Protein AF-A0A2N6BMI8-F1 (afdb_monomer)

Secondary structure (DSSP, 8-state):
-EEEEEE--SSTT-HHHHHHHHHHHHHHHTT-EEEEE-GGGS--PPP----HHHHTTSS-SS-STHHHHHHHHHH-SEEEEEEEEETTEE-HHHHHHHTTTHHHHHH-TTTT-EEEEEEEESSTTS-TBSSHHHHHHHHHTTPEEEEEEEEE-SSTTGGGG-HHHHHHHHHHHHHHHTT--S--S-S-S-TTT-----EEETTEEE-TTT--EEEEEEETTEEEEEEPTT---TTSHHHHHIIIIIIIHHHHHHHHHTHHHHHHHHHHHTT--

Sequence (273 aa):
MNVLGISASPRKEGNTDILVTQVLYGARSEGAETRLVRPADLELKPCNGCMACVFKRRDCVIKDGFHELLEALRWADAVVIGAPTYILSSNSVMKNVLDRLVVFGLTRELAGKGALAVATAGVIGWEPFALEQPMTAILASGMLPVDRFVGYGQGPGEILYDDAAMDRAYAGGAALAKGERNFIGDKGGCPICHLNMVTYRGGEGYCPLCDIAGEVDSVDGVATIIPDAGSDHRWSEDSMKHHYEEKILPSGPWFKENFREIRSAVSEFFKKE

Structure (mmCIF, N/CA/C/O backbone):
data_AF-A0A2N6BMI8-F1
#
_entry.id   AF-A0A2N6BMI8-F1
#
loop_
_atom_site.group_PDB
_atom_site.id
_atom_site.type_symbol
_atom_site.label_atom_id
_atom_site.label_alt_id
_atom_site.label_comp_id
_atom_site.label_asym_id
_atom_site.label_entity_id
_atom_site.label_seq_id
_atom_site.pdbx_PDB_ins_code
_atom_site.Cartn_x
_atom_site.Cartn_y
_atom_site.Cartn_z
_atom_site.occupancy
_atom_site.B_iso_or_equiv
_atom_site.auth_seq_id
_atom_site.auth_comp_id
_atom_site.auth_asym_id
_atom_site.auth_atom_id
_atom_site.pdbx_PDB_model_num
ATOM 1 N N . MET A 1 1 ? 4.285 -7.416 20.099 1.00 95.25 1 MET A N 1
ATOM 2 C CA . MET A 1 1 ? 3.935 -7.118 18.700 1.00 95.25 1 MET A CA 1
ATOM 3 C C . MET A 1 1 ? 4.093 -5.627 18.499 1.00 95.25 1 MET A C 1
ATOM 5 O O . MET A 1 1 ? 3.585 -4.868 19.320 1.00 95.25 1 MET A O 1
ATOM 9 N N . ASN A 1 2 ? 4.769 -5.230 17.433 1.00 98.81 2 ASN A N 1
ATOM 10 C CA . ASN A 1 2 ? 4.907 -3.847 17.001 1.00 98.81 2 ASN A CA 1
ATOM 11 C C . ASN A 1 2 ? 4.008 -3.613 15.783 1.00 98.81 2 ASN A C 1
ATOM 13 O O . ASN A 1 2 ? 4.125 -4.337 14.794 1.00 98.81 2 ASN A O 1
ATOM 17 N N . VAL A 1 3 ? 3.127 -2.614 15.824 1.00 98.88 3 VAL A N 1
ATOM 18 C CA . VAL A 1 3 ? 2.261 -2.265 14.686 1.00 98.88 3 VAL A CA 1
ATOM 19 C C . VAL A 1 3 ? 2.568 -0.851 14.208 1.00 98.88 3 VAL A C 1
ATOM 21 O O . VAL A 1 3 ? 2.463 0.120 14.960 1.00 98.88 3 VAL A O 1
ATOM 24 N N . LEU A 1 4 ? 2.951 -0.725 12.941 1.00 98.94 4 LEU A N 1
ATOM 25 C CA . LEU A 1 4 ? 3.214 0.563 12.308 1.00 98.94 4 LEU A CA 1
ATOM 26 C C . LEU A 1 4 ? 2.005 1.018 11.498 1.00 98.94 4 LEU A C 1
ATOM 28 O O . LEU A 1 4 ? 1.524 0.294 10.633 1.00 98.94 4 LEU A O 1
ATOM 32 N N . GLY A 1 5 ? 1.567 2.249 11.724 1.00 98.88 5 GLY A N 1
ATOM 33 C CA . GLY A 1 5 ? 0.656 2.949 10.834 1.00 98.88 5 GLY A CA 1
ATOM 34 C C . GLY A 1 5 ? 1.413 3.895 9.922 1.00 98.88 5 GLY A C 1
ATOM 35 O O . GLY A 1 5 ? 2.225 4.692 10.386 1.00 98.88 5 GLY A O 1
ATOM 36 N N . ILE A 1 6 ? 1.130 3.825 8.627 1.00 98.81 6 ILE A N 1
ATOM 37 C CA . ILE A 1 6 ? 1.623 4.756 7.617 1.00 98.81 6 ILE A CA 1
ATOM 38 C C . ILE A 1 6 ? 0.410 5.477 7.051 1.00 98.81 6 ILE A C 1
ATOM 40 O O . ILE A 1 6 ? -0.427 4.849 6.411 1.00 98.81 6 ILE A O 1
ATOM 44 N N . SER A 1 7 ? 0.315 6.789 7.254 1.00 98.69 7 SER A N 1
ATOM 45 C CA . SER A 1 7 ? -0.751 7.592 6.647 1.00 98.69 7 SER A CA 1
ATOM 46 C C . SER A 1 7 ? -0.191 8.534 5.593 1.00 98.69 7 SER A C 1
ATOM 48 O O . SER A 1 7 ? 0.496 9.506 5.909 1.00 98.69 7 SER A O 1
ATOM 50 N N . ALA A 1 8 ? -0.532 8.284 4.329 1.00 98.38 8 ALA A N 1
ATOM 51 C CA . ALA A 1 8 ? -0.187 9.148 3.205 1.00 98.38 8 ALA A CA 1
ATOM 52 C C . ALA A 1 8 ? -1.035 10.437 3.147 1.00 98.38 8 ALA A C 1
ATOM 54 O O . ALA A 1 8 ? -0.917 11.205 2.188 1.00 98.38 8 ALA A O 1
ATOM 55 N N . SER A 1 9 ? -1.883 10.708 4.147 1.00 97.44 9 SER A N 1
ATOM 56 C CA . SER A 1 9 ? -2.653 11.951 4.210 1.00 97.44 9 SER A CA 1
ATOM 57 C C . SER A 1 9 ? -1.733 13.174 4.259 1.00 97.44 9 SER A C 1
ATOM 59 O O . SER A 1 9 ? -0.886 13.271 5.150 1.00 97.44 9 SER A O 1
ATOM 61 N N . PRO A 1 10 ? -1.935 14.178 3.387 1.00 94.62 10 PRO A N 1
ATOM 62 C CA . PRO A 1 10 ? -1.247 15.456 3.524 1.00 94.62 10 PRO A CA 1
ATOM 63 C C . PRO A 1 10 ? -1.829 16.302 4.668 1.00 94.62 10 PRO A C 1
ATOM 65 O O . PRO A 1 10 ? -1.180 17.226 5.147 1.00 94.62 10 PRO A O 1
ATOM 68 N N . ARG A 1 11 ? -3.055 16.005 5.118 1.00 94.44 11 ARG A N 1
ATOM 69 C CA . ARG A 1 11 ? -3.731 16.722 6.206 1.00 94.44 11 ARG A CA 1
ATOM 70 C C . ARG A 1 11 ? -3.522 15.982 7.515 1.00 94.44 11 ARG A C 1
ATOM 72 O O . ARG A 1 11 ? -3.810 14.786 7.565 1.00 94.44 11 ARG A O 1
ATOM 79 N N . LYS A 1 12 ? -3.041 16.692 8.541 1.00 95.75 12 LYS A N 1
ATOM 80 C CA . LYS A 1 12 ? -3.015 16.164 9.911 1.00 95.75 12 LYS A CA 1
ATOM 81 C C . LYS A 1 12 ? -4.452 15.967 10.361 1.00 95.75 12 LYS A C 1
ATOM 83 O O . LYS A 1 12 ? -5.287 16.809 10.034 1.00 95.75 12 LYS A O 1
ATOM 88 N N . GLU A 1 13 ? -4.725 14.868 11.055 1.00 95.56 13 GLU A N 1
ATOM 89 C CA . GLU A 1 13 ? -6.046 14.601 11.647 1.00 95.56 13 GLU A CA 1
ATOM 90 C C . GLU A 1 13 ? -7.170 14.552 10.587 1.00 95.56 13 GLU A C 1
ATOM 92 O O . GLU A 1 13 ? -8.344 14.763 10.872 1.00 95.56 13 GLU A O 1
ATOM 97 N N . GLY A 1 14 ? -6.809 14.279 9.327 1.00 97.19 14 GLY A N 1
ATOM 98 C CA . GLY A 1 14 ? -7.765 14.037 8.250 1.00 97.19 14 GLY A CA 1
ATOM 99 C C . GLY A 1 14 ? -8.342 12.620 8.294 1.00 97.19 14 GLY A C 1
ATOM 100 O O . GLY A 1 14 ? -7.908 11.779 9.075 1.00 97.19 14 GLY A O 1
ATOM 101 N N . ASN A 1 15 ? -9.269 12.323 7.381 1.00 98.44 15 ASN A N 1
ATOM 102 C CA . ASN A 1 15 ? -9.991 11.045 7.357 1.00 98.44 15 ASN A CA 1
ATOM 103 C C . ASN A 1 15 ? -9.060 9.821 7.347 1.00 98.44 15 ASN A C 1
ATOM 105 O O . ASN A 1 15 ? -9.225 8.904 8.145 1.00 98.44 15 ASN A O 1
ATOM 109 N N . THR A 1 16 ? -8.032 9.818 6.496 1.00 98.62 16 THR A N 1
ATOM 110 C CA . THR A 1 16 ? -7.069 8.707 6.450 1.00 98.62 16 THR A CA 1
ATOM 111 C C . THR A 1 16 ? -6.228 8.605 7.726 1.00 98.62 16 THR A C 1
ATOM 113 O O . THR A 1 16 ? -6.002 7.499 8.205 1.00 98.62 16 THR A O 1
ATOM 116 N N . ASP A 1 17 ? -5.783 9.734 8.297 1.00 98.38 17 ASP A N 1
ATOM 117 C CA . ASP A 1 17 ? -5.027 9.740 9.560 1.00 98.38 17 ASP A CA 1
ATOM 118 C C . ASP A 1 17 ? -5.856 9.127 10.688 1.00 98.38 17 ASP A C 1
ATOM 120 O O . ASP A 1 17 ? -5.350 8.295 11.439 1.00 98.38 17 ASP A O 1
ATOM 124 N N . ILE A 1 18 ? -7.126 9.525 10.788 1.00 98.88 18 ILE A N 1
ATOM 125 C CA . ILE A 1 18 ? -8.066 9.022 11.791 1.00 98.88 18 ILE A CA 1
ATOM 126 C C . ILE A 1 18 ? -8.258 7.518 11.617 1.00 98.88 18 ILE A C 1
ATOM 128 O O . ILE A 1 18 ? -8.092 6.777 12.581 1.00 98.88 18 ILE A O 1
ATOM 132 N N . LEU A 1 19 ? -8.525 7.053 10.394 1.00 98.75 19 LEU A N 1
ATOM 133 C CA . LEU A 1 19 ? -8.786 5.639 10.135 1.00 98.75 19 LEU A CA 1
ATOM 134 C C . LEU A 1 19 ? -7.553 4.762 10.414 1.00 98.75 19 LEU A C 1
ATOM 136 O O . LEU A 1 19 ? -7.656 3.734 11.078 1.00 98.75 19 LEU A O 1
ATOM 140 N N . VAL A 1 20 ? -6.358 5.203 10.002 1.00 98.94 20 VAL A N 1
ATOM 141 C CA . VAL A 1 20 ? -5.090 4.541 10.360 1.00 98.94 20 VAL A CA 1
ATOM 142 C C . VAL A 1 20 ? -4.889 4.537 11.876 1.00 98.94 20 VAL A C 1
ATOM 144 O O . VAL A 1 20 ? -4.511 3.521 12.456 1.00 98.94 20 VAL A O 1
ATOM 147 N N . THR A 1 21 ? -5.165 5.655 12.545 1.00 98.88 21 THR A N 1
ATOM 148 C CA . THR A 1 21 ? -5.041 5.760 14.005 1.00 98.88 21 THR A CA 1
ATOM 149 C C . THR A 1 21 ? -6.027 4.840 14.723 1.00 98.88 21 THR A C 1
ATOM 151 O O . THR A 1 21 ? -5.665 4.266 15.749 1.00 98.88 21 THR A O 1
ATOM 154 N N . GLN A 1 22 ? -7.223 4.634 14.169 1.00 98.94 22 GLN A N 1
ATOM 155 C CA . GLN A 1 22 ? -8.222 3.705 14.688 1.00 98.94 22 GLN A CA 1
ATOM 156 C C . GLN A 1 22 ? -7.750 2.250 14.608 1.00 98.94 22 GLN A C 1
ATOM 158 O O . GLN A 1 22 ? -7.882 1.513 15.587 1.00 98.94 22 GLN A O 1
ATOM 163 N N . VAL A 1 23 ? -7.083 1.864 13.515 1.00 98.94 23 VAL A N 1
ATOM 164 C CA . VAL A 1 23 ? -6.373 0.575 13.437 1.00 98.94 23 VAL A CA 1
ATOM 165 C C . VAL A 1 23 ? -5.314 0.473 14.538 1.00 98.94 23 VAL A C 1
ATOM 167 O O . VAL A 1 23 ? -5.223 -0.535 15.236 1.00 98.94 23 VAL A O 1
ATOM 170 N N . LEU A 1 24 ? -4.544 1.536 14.785 1.00 98.94 24 LEU A N 1
ATOM 171 C CA . LEU A 1 24 ? -3.569 1.530 15.879 1.00 98.94 24 LEU A CA 1
ATOM 172 C C . LEU A 1 24 ? -4.222 1.473 17.272 1.00 98.94 24 LEU A C 1
ATOM 174 O O . LEU A 1 24 ? -3.643 0.870 18.173 1.00 98.94 24 LEU A O 1
ATOM 178 N N . TYR A 1 25 ? -5.406 2.059 17.484 1.00 98.94 25 TYR A N 1
ATOM 179 C CA . TYR A 1 25 ? -6.149 1.898 18.743 1.00 98.94 25 TYR A CA 1
ATOM 180 C C . TYR A 1 25 ? -6.565 0.445 18.962 1.00 98.94 25 TYR A C 1
ATOM 182 O O . TYR A 1 25 ? -6.347 -0.075 20.057 1.00 98.94 25 TYR A O 1
ATOM 190 N N . G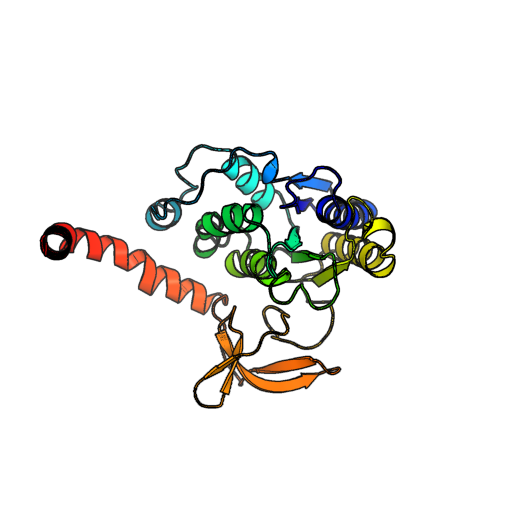LY A 1 26 ? -7.076 -0.218 17.923 1.00 98.88 26 GLY A N 1
ATOM 191 C CA . GLY A 1 26 ? -7.378 -1.646 17.959 1.00 98.88 26 GLY A CA 1
ATOM 192 C C . GLY A 1 26 ? -6.158 -2.483 18.330 1.00 98.88 26 GLY A C 1
ATOM 193 O O . GLY A 1 26 ? -6.210 -3.291 19.254 1.00 98.88 26 GLY A O 1
ATOM 194 N N . ALA A 1 27 ? -5.014 -2.216 17.698 1.00 98.88 27 ALA A N 1
ATOM 195 C CA . ALA A 1 27 ? -3.770 -2.913 18.014 1.00 98.88 27 ALA A CA 1
ATOM 196 C C . ALA A 1 27 ? -3.302 -2.683 19.465 1.00 98.88 27 ALA A C 1
ATOM 198 O O . ALA A 1 27 ? -2.917 -3.629 20.154 1.00 98.88 27 ALA A O 1
ATOM 199 N N . ARG A 1 28 ? -3.368 -1.438 19.959 1.00 98.88 28 ARG A N 1
ATOM 200 C CA . ARG A 1 28 ? -3.023 -1.101 21.353 1.00 98.88 28 ARG A CA 1
ATOM 201 C C . ARG A 1 28 ? -3.922 -1.800 22.367 1.00 98.88 28 ARG A C 1
ATOM 203 O O . ARG A 1 28 ? -3.441 -2.150 23.441 1.00 98.88 28 ARG A O 1
ATOM 210 N N . SER A 1 29 ? -5.200 -2.001 22.044 1.00 98.81 29 SER A N 1
ATOM 211 C CA . SER A 1 29 ? -6.142 -2.691 22.938 1.00 98.81 29 SER A CA 1
ATOM 212 C C . SER A 1 29 ? -5.732 -4.138 23.235 1.00 98.81 29 SER A C 1
ATOM 214 O O . SER A 1 29 ? -6.013 -4.650 24.313 1.00 98.81 29 SER A O 1
ATOM 216 N N . GLU A 1 30 ? -4.972 -4.747 22.323 1.00 98.75 30 GLU A N 1
ATOM 217 C CA . GLU A 1 30 ? -4.400 -6.090 22.444 1.00 98.75 30 GLU A CA 1
ATOM 218 C C . GLU A 1 30 ? -2.938 -6.062 22.943 1.00 98.75 30 GLU A C 1
ATOM 220 O O . GLU A 1 30 ? -2.213 -7.053 22.858 1.00 98.75 30 GLU A O 1
ATOM 225 N N . GLY A 1 31 ? -2.472 -4.916 23.456 1.00 98.56 31 GLY A N 1
ATOM 226 C CA . GLY A 1 31 ? -1.149 -4.755 24.063 1.00 98.56 31 GLY A CA 1
ATOM 227 C C . GLY A 1 31 ? 0.008 -4.513 23.087 1.00 98.56 31 GLY A C 1
ATOM 228 O O . GLY A 1 31 ? 1.166 -4.609 23.497 1.00 98.56 31 GLY A O 1
ATOM 229 N N . ALA A 1 32 ? -0.256 -4.207 21.812 1.00 98.75 32 ALA A N 1
ATOM 230 C CA . ALA A 1 32 ? 0.808 -3.895 20.856 1.00 98.75 32 ALA A CA 1
ATOM 231 C C . ALA A 1 32 ? 1.453 -2.518 21.112 1.00 98.75 32 ALA A C 1
ATOM 233 O O . ALA A 1 32 ? 0.762 -1.540 21.410 1.00 98.75 32 ALA A O 1
ATOM 234 N N . GLU A 1 33 ? 2.772 -2.414 20.907 1.00 98.88 33 GLU A N 1
ATOM 235 C CA . GLU A 1 33 ? 3.432 -1.113 20.749 1.00 98.88 33 GLU A CA 1
ATOM 236 C C . GLU A 1 33 ? 3.101 -0.583 19.352 1.00 98.88 33 GLU A C 1
ATOM 238 O O . GLU A 1 33 ? 3.159 -1.314 18.362 1.00 98.88 33 GLU A O 1
ATOM 243 N N . THR A 1 34 ? 2.749 0.696 19.251 1.00 98.88 34 THR A N 1
ATOM 244 C CA . THR A 1 34 ? 2.306 1.284 17.983 1.00 98.88 34 THR A CA 1
ATOM 245 C C . THR A 1 34 ? 3.034 2.569 17.655 1.00 98.88 34 THR A C 1
ATOM 247 O O . THR A 1 34 ? 3.229 3.400 18.543 1.00 98.88 34 THR A O 1
ATOM 250 N N . ARG A 1 35 ? 3.332 2.783 16.372 1.00 98.62 35 ARG A N 1
ATOM 251 C CA . ARG A 1 35 ? 3.868 4.049 15.851 1.00 98.62 35 ARG A CA 1
ATOM 252 C C . ARG A 1 35 ? 3.043 4.517 14.665 1.00 98.62 35 ARG A C 1
ATOM 254 O O . ARG A 1 35 ? 2.570 3.694 13.891 1.00 98.62 35 ARG A O 1
ATOM 261 N N . LEU A 1 36 ? 2.895 5.829 14.518 1.00 98.69 36 LEU A N 1
ATOM 262 C CA . LEU A 1 36 ? 2.318 6.453 13.332 1.00 98.69 36 LEU A CA 1
ATOM 263 C C . LEU A 1 36 ? 3.418 7.235 12.619 1.00 98.69 36 LEU A C 1
ATOM 265 O O . LEU A 1 36 ? 4.023 8.123 13.213 1.00 98.69 36 LEU A O 1
ATOM 269 N N . VAL A 1 37 ? 3.641 6.927 11.348 1.00 98.56 37 VAL A N 1
ATOM 270 C CA . VAL A 1 37 ? 4.491 7.709 10.453 1.00 98.56 37 VAL A CA 1
ATOM 271 C C . VAL A 1 37 ? 3.603 8.356 9.403 1.00 98.56 37 VAL A C 1
ATOM 273 O O . VAL A 1 37 ? 2.758 7.709 8.781 1.00 98.56 37 VAL A O 1
ATOM 276 N N . ARG A 1 38 ? 3.802 9.655 9.195 1.00 98.25 38 ARG A N 1
ATOM 277 C CA . ARG A 1 38 ? 3.105 10.432 8.170 1.00 98.25 38 ARG A CA 1
ATOM 278 C C . ARG A 1 38 ? 4.133 10.847 7.123 1.00 98.25 38 ARG A C 1
ATOM 280 O O . ARG A 1 38 ? 4.836 11.826 7.348 1.00 98.25 38 ARG A O 1
ATOM 287 N N . PRO A 1 39 ? 4.246 10.143 5.981 1.00 97.88 39 PRO A N 1
ATOM 288 C CA . PRO A 1 39 ? 5.195 10.489 4.925 1.00 97.88 39 PRO A CA 1
ATOM 289 C C . PRO A 1 39 ? 5.082 11.935 4.423 1.00 97.88 39 PRO A C 1
ATOM 291 O O . PRO A 1 39 ? 6.063 12.481 3.937 1.00 97.88 39 PRO A O 1
ATOM 294 N N . ALA A 1 40 ? 3.915 12.571 4.572 1.00 96.56 40 ALA A N 1
ATOM 295 C CA . ALA A 1 40 ? 3.722 13.986 4.259 1.00 96.56 40 ALA A CA 1
ATOM 296 C C . ALA A 1 40 ? 4.445 14.955 5.219 1.00 96.56 40 ALA A C 1
ATOM 298 O O . ALA A 1 40 ? 4.692 16.096 4.839 1.00 96.56 40 ALA A O 1
ATOM 299 N N . ASP A 1 41 ? 4.779 14.518 6.439 1.00 97.25 41 ASP A N 1
ATOM 300 C CA . ASP A 1 41 ? 5.580 15.291 7.400 1.00 97.25 41 ASP A CA 1
ATOM 301 C C . ASP A 1 41 ? 7.095 15.097 7.177 1.00 97.25 41 ASP A C 1
ATOM 303 O O . ASP A 1 41 ? 7.905 15.798 7.781 1.00 97.25 41 ASP A O 1
ATOM 307 N N . LEU A 1 42 ? 7.484 14.154 6.313 1.00 96.56 42 LEU A N 1
ATOM 308 C CA . LEU A 1 42 ? 8.874 13.845 5.998 1.00 96.56 42 LEU A CA 1
ATOM 309 C C . LEU A 1 42 ? 9.316 14.596 4.734 1.00 96.56 42 LEU A C 1
ATOM 311 O O . LEU A 1 42 ? 8.564 14.725 3.768 1.00 96.56 42 LEU A O 1
ATOM 315 N N . GLU A 1 43 ? 10.580 15.025 4.683 1.00 95.19 43 GLU A N 1
ATOM 316 C CA . GLU A 1 43 ? 11.181 15.441 3.413 1.00 95.19 43 GLU A CA 1
ATOM 317 C C . GLU A 1 43 ? 11.413 14.186 2.562 1.00 95.19 43 GLU A C 1
ATOM 319 O O . GLU A 1 43 ? 12.381 13.459 2.777 1.00 95.19 43 GLU A O 1
ATOM 324 N N . LEU A 1 44 ? 10.512 13.905 1.616 1.00 96.00 44 LEU A N 1
ATOM 325 C CA . LEU A 1 44 ? 10.632 12.784 0.683 1.00 96.00 44 LEU A CA 1
ATOM 326 C C . LEU A 1 44 ? 10.843 13.286 -0.739 1.00 96.00 44 LEU A C 1
ATOM 328 O O . LEU A 1 44 ? 9.939 13.824 -1.379 1.00 96.00 44 LEU A O 1
ATOM 332 N N . LYS A 1 45 ? 12.044 13.056 -1.262 1.00 96.56 45 LYS A N 1
ATOM 333 C CA . LYS A 1 45 ? 12.364 13.297 -2.667 1.00 96.56 45 LYS A CA 1
ATOM 334 C C . LYS A 1 45 ? 11.808 12.154 -3.522 1.00 96.56 45 LYS A C 1
ATOM 336 O O . LYS A 1 45 ? 11.866 10.992 -3.091 1.00 96.56 45 LYS A O 1
ATOM 341 N N . PRO A 1 46 ? 11.322 12.452 -4.741 1.00 96.81 46 PRO A N 1
ATOM 342 C CA . PRO A 1 46 ? 10.928 11.425 -5.694 1.00 96.81 46 PRO A CA 1
ATOM 343 C C . PRO A 1 46 ? 12.068 10.441 -5.965 1.00 96.81 46 PRO A C 1
ATOM 345 O O . PRO A 1 46 ? 13.247 10.813 -5.983 1.00 96.81 46 PRO A O 1
ATOM 348 N N . CYS A 1 47 ? 11.714 9.181 -6.214 1.00 96.75 47 CYS A N 1
ATOM 349 C CA . CYS A 1 47 ? 12.676 8.205 -6.705 1.00 96.75 47 CYS A CA 1
ATOM 350 C C . CYS A 1 47 ? 13.238 8.677 -8.053 1.00 96.75 47 CYS A C 1
ATOM 352 O O . CYS A 1 47 ? 12.488 9.032 -8.957 1.00 96.75 47 CYS A O 1
ATOM 354 N N . ASN A 1 48 ? 14.562 8.659 -8.207 1.00 96.38 48 ASN A N 1
ATOM 355 C CA . ASN A 1 48 ? 15.224 9.033 -9.460 1.00 96.38 48 ASN A CA 1
ATOM 356 C C . ASN A 1 48 ? 15.579 7.825 -10.343 1.00 96.38 48 ASN A C 1
ATOM 358 O O . ASN A 1 48 ? 16.339 7.970 -11.297 1.00 96.38 48 ASN A O 1
ATOM 362 N N . GLY A 1 49 ? 15.106 6.625 -9.988 1.00 95.50 49 GLY A N 1
ATOM 363 C CA . GLY A 1 49 ? 15.339 5.409 -10.768 1.00 95.50 49 GLY A CA 1
ATOM 364 C C . GLY A 1 49 ? 16.806 4.974 -10.860 1.00 95.50 49 GLY A C 1
ATOM 365 O O . GLY A 1 49 ? 17.149 4.195 -11.740 1.00 95.50 49 GLY A O 1
ATOM 366 N N . CYS A 1 50 ? 17.698 5.436 -9.971 1.00 94.94 50 CYS A N 1
ATOM 367 C CA . CYS A 1 50 ? 19.126 5.096 -10.064 1.00 94.94 50 CYS A CA 1
ATOM 368 C C . CYS A 1 50 ? 19.449 3.612 -9.808 1.00 94.94 50 CYS A C 1
ATOM 370 O O . CYS A 1 50 ? 20.589 3.198 -10.018 1.00 94.94 50 CYS A O 1
ATOM 372 N N . MET A 1 51 ? 18.485 2.836 -9.290 1.00 94.50 51 MET A N 1
ATOM 373 C CA . MET A 1 51 ? 18.596 1.401 -8.979 1.00 94.50 51 MET A CA 1
ATOM 374 C C . MET A 1 51 ? 19.761 1.029 -8.044 1.00 94.50 51 MET A C 1
ATOM 376 O O . MET A 1 51 ? 20.117 -0.142 -7.904 1.00 94.50 51 MET A O 1
ATOM 380 N N . ALA A 1 52 ? 20.356 2.009 -7.356 1.00 94.50 52 ALA A N 1
ATOM 381 C CA . ALA A 1 52 ? 21.504 1.777 -6.487 1.00 94.50 52 ALA A CA 1
ATOM 382 C C . ALA A 1 52 ? 21.165 0.858 -5.306 1.00 94.50 52 ALA A C 1
ATOM 384 O O . ALA A 1 52 ? 22.036 0.107 -4.878 1.00 94.50 52 ALA A O 1
ATOM 385 N N . CYS A 1 53 ? 19.929 0.900 -4.803 1.00 94.44 53 CYS A N 1
ATOM 386 C CA . CYS A 1 53 ? 19.484 0.020 -3.725 1.00 94.44 53 CYS A CA 1
ATOM 387 C C . CYS A 1 53 ? 19.458 -1.456 -4.141 1.00 94.44 53 CYS A C 1
ATOM 389 O O . CYS A 1 53 ? 19.867 -2.321 -3.372 1.00 94.44 53 CYS A O 1
ATOM 391 N N . VAL A 1 54 ? 19.083 -1.727 -5.392 1.00 94.00 54 VAL A N 1
ATOM 392 C CA . VAL A 1 54 ? 19.051 -3.075 -5.968 1.00 94.00 54 VAL A CA 1
ATOM 393 C C . VAL A 1 54 ? 20.468 -3.542 -6.307 1.00 94.00 54 VAL A C 1
ATOM 395 O O . VAL A 1 54 ? 20.957 -4.522 -5.750 1.00 94.00 54 VAL A O 1
ATOM 398 N N . PHE A 1 55 ? 21.187 -2.807 -7.161 1.00 93.94 55 PHE A N 1
ATOM 399 C CA . PHE A 1 55 ? 22.495 -3.250 -7.659 1.00 93.94 55 PHE A CA 1
ATOM 400 C C . PHE A 1 55 ? 23.603 -3.252 -6.602 1.00 93.94 55 PHE A C 1
ATOM 402 O O . PHE A 1 55 ? 24.569 -3.999 -6.739 1.00 93.94 55 PHE A O 1
ATOM 409 N N . LYS A 1 56 ? 23.503 -2.406 -5.567 1.00 92.50 56 LYS A N 1
ATOM 410 C CA . LYS A 1 56 ? 24.479 -2.367 -4.464 1.00 92.50 56 LYS A CA 1
ATOM 411 C C . LYS A 1 56 ? 23.980 -3.056 -3.196 1.00 92.50 56 LYS A C 1
ATOM 413 O O . LYS A 1 56 ? 24.711 -3.022 -2.213 1.00 92.50 56 LYS A O 1
ATOM 418 N N . ARG A 1 57 ? 22.772 -3.639 -3.217 1.00 90.75 57 ARG A N 1
ATOM 419 C CA . ARG A 1 57 ? 22.149 -4.345 -2.084 1.00 90.75 57 ARG A CA 1
ATOM 420 C C . ARG A 1 57 ? 22.231 -3.548 -0.779 1.00 90.75 57 ARG A C 1
ATOM 422 O O . ARG A 1 57 ? 22.798 -4.002 0.209 1.00 90.75 57 ARG A O 1
ATOM 429 N N . ARG A 1 58 ? 21.747 -2.308 -0.817 1.00 91.06 58 ARG A N 1
ATOM 430 C CA . ARG A 1 58 ? 21.800 -1.373 0.316 1.00 91.06 58 ARG A CA 1
ATOM 431 C C . ARG A 1 58 ? 20.608 -0.430 0.300 1.00 91.06 58 ARG A C 1
ATOM 433 O O . ARG A 1 58 ? 19.929 -0.312 -0.716 1.00 91.06 58 ARG A O 1
ATOM 440 N N . ASP A 1 59 ? 20.432 0.318 1.377 1.00 92.50 59 ASP A N 1
ATOM 441 C CA . ASP A 1 59 ? 19.387 1.333 1.452 1.00 92.50 59 ASP A CA 1
ATOM 442 C C . ASP A 1 59 ? 19.550 2.451 0.415 1.00 92.50 59 ASP A C 1
ATOM 444 O O . ASP A 1 59 ? 20.599 2.643 -0.220 1.00 92.50 59 ASP A O 1
ATOM 448 N N . CYS A 1 60 ? 18.451 3.178 0.207 1.00 94.44 60 CYS A N 1
ATOM 449 C CA . CYS A 1 60 ? 18.363 4.240 -0.780 1.00 94.44 60 CYS A CA 1
ATOM 450 C C . CYS A 1 60 ? 19.496 5.263 -0.605 1.00 94.44 60 CYS A C 1
ATOM 452 O O . CYS A 1 60 ? 19.758 5.767 0.477 1.00 94.44 60 CYS A O 1
ATOM 454 N N . VAL A 1 61 ? 20.158 5.634 -1.701 1.00 95.25 61 VAL A N 1
ATOM 455 C CA . VAL A 1 61 ? 21.275 6.596 -1.648 1.00 95.25 61 VAL A CA 1
ATOM 456 C C . VAL A 1 61 ? 20.824 8.048 -1.477 1.00 95.25 61 VAL A C 1
ATOM 458 O O . VAL A 1 61 ? 21.651 8.920 -1.211 1.00 95.25 61 VAL A O 1
ATOM 461 N N . ILE A 1 62 ? 19.531 8.317 -1.666 1.00 96.12 62 ILE A N 1
ATOM 462 C CA . ILE A 1 62 ? 18.933 9.637 -1.487 1.00 96.12 62 ILE A CA 1
ATOM 463 C C . ILE A 1 62 ? 18.775 9.874 0.015 1.00 96.12 62 ILE A C 1
ATOM 465 O O . ILE A 1 62 ? 17.928 9.258 0.653 1.00 96.12 62 ILE A O 1
ATOM 469 N N . LYS A 1 63 ? 19.607 10.757 0.573 1.00 94.38 63 LYS A N 1
ATOM 470 C CA . LYS A 1 63 ? 19.592 11.120 1.996 1.00 94.38 63 LYS A CA 1
ATOM 471 C C . LYS A 1 63 ? 18.447 12.089 2.285 1.00 94.38 63 LYS A C 1
ATOM 473 O O . LYS A 1 63 ? 18.568 13.282 2.010 1.00 94.38 63 LYS A O 1
ATOM 478 N N . ASP A 1 64 ? 17.348 11.551 2.787 1.00 96.50 64 ASP A N 1
ATOM 479 C CA . ASP A 1 64 ? 16.139 12.272 3.178 1.00 96.50 64 ASP A CA 1
ATOM 480 C C . ASP A 1 64 ? 15.300 11.421 4.157 1.00 96.50 64 ASP A C 1
ATOM 482 O O . ASP A 1 64 ? 15.763 10.366 4.611 1.00 96.50 64 ASP A O 1
ATOM 486 N N . GLY A 1 65 ? 14.078 11.863 4.473 1.00 96.69 65 GLY A N 1
ATOM 487 C CA . GLY A 1 65 ? 13.207 11.244 5.480 1.00 96.69 65 GLY A CA 1
ATOM 488 C C . GLY A 1 65 ? 12.782 9.804 5.176 1.00 96.69 65 GLY A C 1
ATOM 489 O O . GLY A 1 65 ? 12.237 9.128 6.040 1.00 96.69 65 GLY A O 1
ATOM 490 N N . PHE A 1 66 ? 13.068 9.271 3.986 1.00 96.56 66 PHE A N 1
ATOM 491 C CA . PHE A 1 66 ? 12.714 7.891 3.656 1.00 96.56 66 PHE A CA 1
ATOM 492 C C . PHE A 1 66 ? 13.434 6.863 4.537 1.00 96.56 66 PHE A C 1
ATOM 494 O O . PHE A 1 66 ? 12.891 5.794 4.789 1.00 96.56 66 PHE A O 1
ATOM 501 N N . HIS A 1 67 ? 14.634 7.176 5.034 1.00 95.88 67 HIS A N 1
ATOM 502 C CA . HIS A 1 67 ? 15.366 6.272 5.928 1.00 95.88 67 HIS A CA 1
ATOM 503 C C . HIS A 1 67 ? 14.635 6.067 7.255 1.00 95.88 67 HIS A C 1
ATOM 505 O O . HIS A 1 67 ? 14.605 4.955 7.765 1.00 95.88 67 HIS A O 1
ATOM 511 N N . GLU A 1 68 ? 13.987 7.110 7.775 1.00 96.69 68 GLU A N 1
ATOM 512 C CA . GLU A 1 68 ? 13.143 6.996 8.966 1.00 96.69 68 GLU A CA 1
ATOM 513 C C . GLU A 1 68 ? 11.979 6.026 8.724 1.00 96.69 68 GLU A C 1
ATOM 515 O O . GLU A 1 68 ? 11.682 5.179 9.565 1.00 96.69 68 GLU A O 1
ATOM 520 N N . LEU A 1 69 ? 11.375 6.086 7.533 1.00 97.38 69 LEU A N 1
ATOM 521 C CA . LEU A 1 69 ? 10.320 5.158 7.138 1.00 97.38 69 LEU A CA 1
ATOM 522 C C . LEU A 1 69 ? 10.832 3.713 6.996 1.00 97.38 69 LEU A C 1
ATOM 524 O O . LEU A 1 69 ? 10.141 2.792 7.428 1.00 97.38 69 LEU A O 1
ATOM 528 N N . LEU A 1 70 ? 12.026 3.498 6.431 1.00 96.81 70 LEU A N 1
ATOM 529 C CA . LEU A 1 70 ? 12.637 2.164 6.327 1.00 96.81 70 LEU A CA 1
ATOM 530 C C . LEU A 1 70 ? 12.883 1.544 7.708 1.00 96.81 70 LEU A C 1
ATOM 532 O O . LEU A 1 70 ? 12.524 0.390 7.935 1.00 96.81 70 LEU A O 1
ATOM 536 N N . GLU A 1 71 ? 13.432 2.317 8.644 1.00 97.19 71 GLU A N 1
ATOM 537 C CA . GLU A 1 71 ? 13.668 1.852 10.014 1.00 97.19 71 GLU A CA 1
ATOM 538 C C . GLU A 1 71 ? 12.356 1.550 10.747 1.00 97.19 71 GLU A C 1
ATOM 540 O O . GLU A 1 71 ? 12.242 0.529 11.428 1.00 97.19 71 GLU A O 1
ATOM 545 N N . ALA A 1 72 ? 11.327 2.381 10.560 1.00 98.50 72 ALA A N 1
ATOM 546 C CA . ALA A 1 72 ? 10.003 2.121 11.116 1.00 98.50 72 ALA A CA 1
ATOM 547 C C . ALA A 1 72 ? 9.384 0.826 10.555 1.00 98.50 72 ALA A C 1
ATOM 549 O O . ALA A 1 72 ? 8.819 0.040 11.317 1.00 98.50 72 ALA A O 1
ATOM 550 N N . LEU A 1 73 ? 9.514 0.580 9.246 1.00 98.44 73 LEU A N 1
ATOM 551 C CA . LEU A 1 73 ? 9.037 -0.645 8.592 1.00 98.44 73 LEU A CA 1
ATOM 552 C C . LEU A 1 73 ? 9.751 -1.896 9.123 1.00 98.44 73 LEU A C 1
ATOM 554 O O . LEU A 1 73 ? 9.105 -2.915 9.362 1.00 98.44 73 LEU A O 1
ATOM 558 N N . ARG A 1 74 ? 11.068 -1.818 9.348 1.00 97.94 74 ARG A N 1
ATOM 559 C CA . ARG A 1 74 ? 11.862 -2.913 9.934 1.00 97.94 74 ARG A CA 1
ATOM 560 C C . ARG A 1 74 ? 11.489 -3.194 11.386 1.00 97.94 74 ARG A C 1
ATOM 562 O O . ARG A 1 74 ? 11.438 -4.355 11.783 1.00 97.94 74 ARG A O 1
ATOM 569 N N . TRP A 1 75 ? 11.213 -2.144 12.159 1.00 98.69 75 TRP A N 1
ATOM 570 C CA . TRP A 1 75 ? 10.792 -2.243 13.559 1.00 98.69 75 TRP A CA 1
ATOM 571 C C . TRP A 1 75 ? 9.431 -2.942 13.737 1.00 98.69 75 TRP A C 1
ATOM 573 O O . TRP A 1 75 ? 9.201 -3.585 14.763 1.00 98.69 75 TRP A O 1
ATOM 583 N N . ALA A 1 76 ? 8.529 -2.812 12.763 1.00 98.75 76 ALA A N 1
ATOM 584 C CA . ALA A 1 76 ? 7.159 -3.305 12.852 1.00 98.75 76 ALA A CA 1
ATOM 585 C C . ALA A 1 76 ? 7.041 -4.814 12.586 1.00 98.75 76 ALA A C 1
ATOM 587 O O . ALA A 1 76 ? 7.681 -5.333 11.679 1.00 98.75 76 ALA A O 1
ATOM 588 N N . ASP A 1 77 ? 6.156 -5.512 13.295 1.00 98.75 77 ASP A N 1
ATOM 589 C CA . ASP A 1 77 ? 5.758 -6.901 13.006 1.00 98.75 77 ASP A CA 1
ATOM 590 C C . ASP A 1 77 ? 4.546 -6.972 12.061 1.00 98.75 77 ASP A C 1
ATOM 592 O O . ASP A 1 77 ? 4.341 -7.971 11.363 1.00 98.75 77 ASP A O 1
ATOM 596 N N . ALA A 1 78 ? 3.740 -5.908 12.052 1.00 98.81 78 ALA A N 1
ATOM 597 C CA . ALA A 1 78 ? 2.587 -5.719 11.185 1.00 98.81 78 ALA A CA 1
ATOM 598 C C . ALA A 1 78 ? 2.422 -4.240 10.801 1.00 98.81 78 ALA A C 1
ATOM 600 O O . ALA A 1 78 ? 2.868 -3.345 11.525 1.00 98.81 78 ALA A O 1
ATOM 601 N N . VAL A 1 79 ? 1.781 -3.976 9.660 1.00 98.94 79 VAL A N 1
ATOM 602 C CA . VAL A 1 79 ? 1.695 -2.626 9.082 1.00 98.94 79 VAL A CA 1
ATOM 603 C C . VAL A 1 79 ? 0.273 -2.306 8.631 1.00 98.94 79 VAL A C 1
ATOM 605 O O . VAL A 1 79 ? -0.377 -3.119 7.991 1.00 98.94 79 VAL A O 1
ATOM 608 N N . VAL A 1 80 ? -0.208 -1.094 8.883 1.00 98.94 80 VAL A N 1
ATOM 609 C CA . VAL A 1 80 ? -1.363 -0.535 8.170 1.00 98.94 80 VAL A CA 1
ATOM 610 C C . VAL A 1 80 ? -0.907 0.609 7.273 1.00 98.94 80 VAL A C 1
ATOM 612 O O . VAL A 1 80 ? -0.198 1.511 7.720 1.00 98.94 80 VAL A O 1
ATOM 615 N N . ILE A 1 81 ? -1.308 0.571 6.002 1.00 98.94 81 ILE A N 1
ATOM 616 C CA . ILE A 1 81 ? -1.017 1.609 5.010 1.00 98.94 81 ILE A CA 1
ATOM 617 C C . ILE A 1 81 ? -2.326 2.289 4.622 1.00 98.94 81 ILE A C 1
ATOM 619 O O . ILE A 1 81 ? -3.218 1.658 4.058 1.00 98.94 81 ILE A O 1
ATOM 623 N N . GLY A 1 82 ? -2.427 3.580 4.924 1.00 98.81 82 GLY A N 1
ATOM 624 C CA . GLY A 1 82 ? -3.571 4.418 4.600 1.00 98.81 82 GLY A CA 1
ATOM 625 C C . GLY A 1 82 ? -3.270 5.443 3.516 1.00 98.81 82 GLY A C 1
ATOM 626 O O . GLY A 1 82 ? -2.257 6.141 3.603 1.00 98.81 82 GLY A O 1
ATOM 627 N N . ALA A 1 83 ? -4.171 5.608 2.545 1.00 98.62 83 ALA A N 1
ATOM 628 C CA . ALA A 1 83 ? -4.086 6.696 1.567 1.00 98.62 83 ALA A CA 1
ATOM 629 C C . ALA A 1 83 ? -5.449 7.354 1.256 1.00 98.62 83 ALA A C 1
ATOM 631 O O . ALA A 1 83 ? -6.456 6.659 1.124 1.00 98.62 83 ALA A O 1
ATOM 632 N N . PRO A 1 84 ? -5.513 8.689 1.090 1.00 98.25 84 PRO A N 1
ATOM 633 C CA . PRO A 1 84 ? -6.714 9.344 0.586 1.00 98.25 84 PRO A CA 1
ATOM 634 C C . PRO A 1 84 ? -6.851 9.176 -0.934 1.00 98.25 84 PRO A C 1
ATOM 636 O O . PRO A 1 84 ? -5.852 9.163 -1.659 1.00 98.25 84 PRO A O 1
ATOM 639 N N . THR A 1 85 ? -8.095 9.131 -1.413 1.00 98.19 85 THR A N 1
ATOM 640 C CA . THR A 1 85 ? -8.434 9.020 -2.840 1.00 98.19 85 THR A CA 1
ATOM 641 C C . THR A 1 85 ? -8.499 10.394 -3.502 1.00 98.19 85 THR A C 1
ATOM 643 O O . THR A 1 85 ? -9.404 11.182 -3.224 1.00 98.19 85 THR A O 1
ATOM 646 N N . TYR A 1 86 ? -7.541 10.698 -4.375 1.00 96.31 86 TYR A N 1
ATOM 647 C CA . TYR A 1 86 ? -7.450 11.898 -5.204 1.00 96.31 86 TYR A CA 1
ATOM 648 C C . TYR A 1 86 ? -7.540 11.491 -6.681 1.00 96.31 86 TYR A C 1
ATOM 650 O O . TYR A 1 86 ? -6.666 10.794 -7.184 1.00 96.31 86 TYR A O 1
ATOM 658 N N . ILE A 1 87 ? -8.577 11.957 -7.387 1.00 95.94 87 ILE A N 1
ATOM 659 C CA . ILE A 1 87 ? -8.860 11.586 -8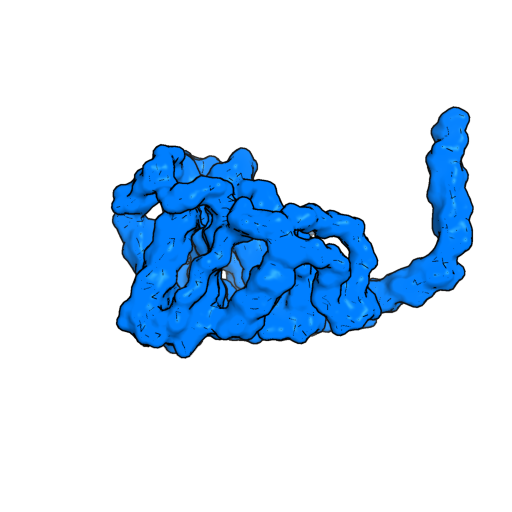.789 1.00 95.94 87 ILE A CA 1
ATOM 660 C C . ILE A 1 87 ? -8.814 10.061 -8.973 1.00 95.94 87 ILE A C 1
ATOM 662 O O . ILE A 1 87 ? -7.907 9.514 -9.594 1.00 95.94 87 ILE A O 1
ATOM 666 N N . LEU A 1 88 ? -9.807 9.376 -8.402 1.00 96.50 88 LEU A N 1
ATOM 667 C CA . LEU A 1 88 ? -10.015 7.925 -8.494 1.00 96.50 88 LEU A CA 1
ATOM 668 C C . LEU A 1 88 ? -8.924 7.037 -7.864 1.00 96.50 88 LEU A C 1
ATOM 670 O O . LEU A 1 88 ? -9.191 5.857 -7.666 1.00 96.50 88 LEU A O 1
ATOM 674 N N . SER A 1 89 ? -7.736 7.558 -7.532 1.00 97.38 89 SER A N 1
ATOM 675 C CA . SER A 1 89 ? -6.607 6.781 -7.000 1.00 97.38 89 SER A CA 1
ATOM 676 C C . SER A 1 89 ? -5.966 7.412 -5.768 1.00 97.38 89 SER A C 1
ATOM 678 O O . SER A 1 89 ? -6.363 8.484 -5.333 1.00 97.38 89 SER A O 1
ATOM 680 N N . SER A 1 90 ? -4.973 6.758 -5.171 1.00 97.69 90 SER A N 1
ATOM 681 C CA . SER A 1 90 ? -4.213 7.317 -4.053 1.00 97.69 90 SER A CA 1
ATOM 682 C C . SER A 1 90 ? -3.496 8.620 -4.436 1.00 97.69 90 SER A C 1
ATOM 684 O O . SER A 1 90 ? -3.075 8.820 -5.578 1.00 97.69 90 SER A O 1
ATOM 686 N N . ASN A 1 91 ? -3.301 9.504 -3.460 1.00 97.56 91 ASN A N 1
ATOM 687 C CA . ASN A 1 91 ? -2.552 10.745 -3.652 1.00 97.56 91 ASN A CA 1
ATOM 688 C C . ASN A 1 91 ? -1.050 10.531 -3.966 1.00 97.56 91 ASN A C 1
ATOM 690 O O . ASN A 1 91 ? -0.477 9.460 -3.768 1.00 97.56 91 ASN A O 1
ATOM 694 N N . SER A 1 92 ? -0.367 11.598 -4.398 1.00 97.31 92 SER A N 1
ATOM 695 C CA . SER A 1 92 ? 1.054 11.553 -4.793 1.00 97.31 92 SER A CA 1
ATOM 696 C C . SER A 1 92 ? 2.019 11.148 -3.671 1.00 97.31 92 SER A C 1
ATOM 698 O O . SER A 1 92 ? 3.065 10.564 -3.950 1.00 97.31 92 SER A O 1
ATOM 700 N N . VAL A 1 93 ? 1.674 11.414 -2.406 1.00 97.88 93 VAL A N 1
ATOM 701 C CA . VAL A 1 93 ? 2.478 11.003 -1.243 1.00 97.88 93 VAL A CA 1
ATOM 702 C C . VAL A 1 93 ? 2.609 9.479 -1.195 1.00 97.88 93 VAL A C 1
ATOM 704 O O . VAL A 1 93 ? 3.710 8.972 -0.980 1.00 97.88 93 VAL A O 1
ATOM 707 N N . MET A 1 94 ? 1.520 8.750 -1.466 1.00 98.12 94 MET A N 1
ATOM 708 C CA . MET A 1 94 ? 1.535 7.288 -1.517 1.00 98.12 94 MET A CA 1
ATOM 709 C C . MET A 1 94 ? 2.491 6.781 -2.603 1.00 98.12 94 MET A C 1
ATOM 711 O O . MET A 1 94 ? 3.318 5.905 -2.347 1.00 98.12 94 MET A O 1
ATOM 715 N N . LYS A 1 95 ? 2.457 7.388 -3.795 1.00 97.44 95 LYS A N 1
ATOM 716 C CA . LYS A 1 95 ? 3.351 7.017 -4.900 1.00 97.44 95 LYS A CA 1
ATOM 717 C C . LYS A 1 95 ? 4.826 7.285 -4.586 1.00 97.44 95 LYS A C 1
ATOM 719 O O . LYS A 1 95 ? 5.670 6.446 -4.893 1.00 97.44 95 LYS A O 1
ATOM 724 N N . ASN A 1 96 ? 5.134 8.403 -3.921 1.00 96.69 96 ASN A N 1
ATOM 725 C CA . ASN A 1 96 ? 6.499 8.721 -3.485 1.00 96.69 96 ASN A CA 1
ATOM 726 C C . ASN A 1 96 ? 7.068 7.677 -2.512 1.00 96.69 96 ASN A C 1
ATOM 728 O O . ASN A 1 96 ? 8.262 7.382 -2.569 1.00 96.69 96 ASN A O 1
ATOM 732 N N . VAL A 1 97 ? 6.227 7.113 -1.637 1.00 97.25 97 VAL A N 1
ATOM 733 C CA . VAL A 1 97 ? 6.613 5.990 -0.771 1.00 97.25 97 VAL A CA 1
ATOM 734 C C . VAL A 1 97 ? 6.808 4.726 -1.603 1.00 97.25 97 VAL A C 1
ATOM 736 O O . VAL A 1 97 ? 7.890 4.141 -1.572 1.00 97.25 97 VAL A O 1
ATOM 739 N N . LEU A 1 98 ? 5.787 4.335 -2.373 1.00 97.44 98 LEU A N 1
ATOM 740 C CA . LEU A 1 98 ? 5.762 3.092 -3.147 1.00 97.44 98 LEU A CA 1
ATOM 741 C C . LEU A 1 98 ? 6.993 2.943 -4.055 1.00 97.44 98 LEU A C 1
ATOM 743 O O . LEU A 1 98 ? 7.648 1.903 -4.038 1.00 97.44 98 LEU A O 1
ATOM 747 N N . ASP A 1 99 ? 7.367 4.000 -4.778 1.00 97.00 99 ASP A N 1
ATOM 748 C CA . ASP A 1 99 ? 8.479 3.976 -5.742 1.00 97.00 99 ASP A CA 1
ATOM 749 C C . ASP A 1 99 ? 9.850 3.705 -5.125 1.00 97.00 99 ASP A C 1
ATOM 751 O O . ASP A 1 99 ? 10.810 3.379 -5.830 1.00 97.00 99 ASP A O 1
ATOM 755 N N . ARG A 1 100 ? 9.967 3.860 -3.807 1.00 95.56 100 ARG A N 1
ATOM 756 C CA . ARG A 1 100 ? 11.220 3.670 -3.079 1.00 95.56 100 ARG A CA 1
ATOM 757 C C . ARG A 1 100 ? 11.251 2.368 -2.278 1.00 95.56 100 ARG A C 1
ATOM 759 O O . ARG A 1 100 ? 12.324 2.002 -1.801 1.00 95.56 100 ARG A O 1
ATOM 766 N N . LEU A 1 101 ? 10.142 1.621 -2.212 1.00 95.44 101 LEU A N 1
ATOM 767 C CA . LEU A 1 101 ? 10.066 0.303 -1.561 1.00 95.44 101 LEU A CA 1
ATOM 768 C C . LEU A 1 101 ? 10.706 -0.833 -2.376 1.00 95.44 101 LEU A C 1
ATOM 770 O O . LEU A 1 101 ? 10.844 -1.939 -1.865 1.00 95.44 101 LEU A O 1
ATOM 774 N N . VAL A 1 102 ? 11.177 -0.566 -3.601 1.00 92.38 102 VAL A N 1
ATOM 775 C CA . VAL A 1 102 ? 11.839 -1.550 -4.488 1.00 92.38 102 VAL A CA 1
ATOM 776 C C . VAL A 1 102 ? 12.984 -2.332 -3.825 1.00 92.38 102 VAL A C 1
ATOM 778 O O . VAL A 1 102 ? 13.295 -3.444 -4.248 1.00 92.38 102 VAL A O 1
ATOM 781 N N . VAL A 1 103 ? 13.612 -1.772 -2.782 1.00 91.88 103 VAL A N 1
ATOM 782 C CA . VAL A 1 103 ? 14.647 -2.455 -1.991 1.00 91.88 103 VAL A CA 1
ATOM 783 C C . VAL A 1 103 ? 14.118 -3.743 -1.348 1.00 91.88 103 VAL A C 1
ATOM 785 O O . VAL A 1 103 ? 14.798 -4.765 -1.400 1.00 91.88 103 VAL A O 1
ATOM 788 N N . PHE A 1 104 ? 12.882 -3.734 -0.844 1.00 93.31 104 PHE A N 1
ATOM 789 C CA . PHE A 1 104 ? 12.285 -4.873 -0.145 1.00 93.31 104 PHE A CA 1
ATOM 790 C C . PHE A 1 104 ? 11.830 -5.990 -1.076 1.00 93.31 104 PHE A C 1
ATOM 792 O O . PHE A 1 104 ? 11.764 -7.140 -0.648 1.00 93.31 104 PHE A O 1
ATOM 799 N N . GLY A 1 105 ? 11.598 -5.690 -2.356 1.00 89.50 105 GLY A N 1
ATOM 800 C CA . GLY A 1 105 ? 11.373 -6.732 -3.353 1.00 89.50 105 GLY A CA 1
ATOM 801 C C . GLY A 1 105 ? 12.583 -7.663 -3.487 1.00 89.50 105 GLY A C 1
ATOM 802 O O . GLY A 1 105 ? 12.408 -8.865 -3.655 1.00 89.50 105 GLY A O 1
ATOM 803 N N . LEU A 1 106 ? 13.800 -7.127 -3.330 1.00 89.00 106 LEU A N 1
ATOM 804 C CA . LEU A 1 106 ? 15.035 -7.912 -3.350 1.00 89.00 106 LEU A CA 1
ATOM 805 C C . LEU A 1 106 ? 15.393 -8.483 -1.974 1.00 89.00 106 LEU A C 1
ATOM 807 O O . LEU A 1 106 ? 15.756 -9.650 -1.878 1.00 89.00 106 LEU A O 1
ATOM 811 N N . THR A 1 107 ? 15.382 -7.659 -0.921 1.00 91.62 107 THR A N 1
ATOM 812 C CA . THR A 1 107 ? 15.895 -8.084 0.393 1.00 91.62 107 THR A CA 1
ATOM 813 C C . THR A 1 107 ? 14.915 -8.955 1.164 1.00 91.62 107 THR A C 1
ATOM 815 O O . THR A 1 107 ? 15.337 -9.684 2.057 1.00 91.62 107 THR A O 1
ATOM 818 N N . ARG A 1 108 ? 13.619 -8.877 0.827 1.00 92.50 108 ARG A N 1
ATOM 819 C CA . ARG A 1 108 ? 12.527 -9.622 1.468 1.00 92.50 108 ARG A CA 1
ATOM 820 C C . ARG A 1 108 ? 12.443 -9.406 2.987 1.00 92.50 108 ARG A C 1
ATOM 822 O O . ARG A 1 108 ? 11.794 -10.174 3.681 1.00 92.50 108 ARG A O 1
ATOM 829 N N . GLU A 1 109 ? 13.031 -8.329 3.517 1.00 94.94 109 GLU A N 1
ATOM 830 C CA . GLU A 1 109 ? 13.060 -8.028 4.964 1.00 94.94 109 GLU A CA 1
ATOM 831 C C . GLU A 1 109 ? 11.664 -7.852 5.584 1.00 94.94 109 GLU A C 1
ATOM 833 O O . GLU A 1 109 ? 11.487 -8.018 6.791 1.00 94.94 109 GLU A O 1
ATOM 838 N N . LEU A 1 110 ? 10.670 -7.494 4.765 1.00 97.19 110 LEU A N 1
ATOM 839 C CA . LEU A 1 110 ? 9.284 -7.318 5.198 1.00 97.19 110 LEU A CA 1
ATOM 840 C C . LEU A 1 110 ? 8.408 -8.547 4.908 1.00 97.19 110 LEU A C 1
ATOM 842 O O . LEU A 1 110 ? 7.220 -8.532 5.231 1.00 97.19 110 LEU A O 1
ATOM 846 N N . ALA A 1 111 ? 8.975 -9.612 4.333 1.00 96.81 111 ALA A N 1
ATOM 847 C CA . ALA A 1 111 ? 8.212 -10.781 3.930 1.00 96.81 111 ALA A CA 1
ATOM 848 C C . ALA A 1 111 ? 7.524 -11.459 5.126 1.00 96.81 111 ALA A C 1
ATOM 850 O O . ALA A 1 111 ? 8.110 -11.621 6.197 1.00 96.81 111 ALA A O 1
ATOM 851 N N . GLY A 1 112 ? 6.257 -11.840 4.951 1.00 97.19 112 GLY A N 1
ATOM 852 C CA . GLY A 1 112 ? 5.473 -12.538 5.977 1.00 97.19 112 GLY A CA 1
ATOM 853 C C . GLY A 1 112 ? 4.903 -11.652 7.095 1.00 97.19 112 GLY A C 1
ATOM 854 O O . GLY A 1 112 ? 4.142 -12.147 7.932 1.00 97.19 112 GLY A O 1
ATOM 855 N N . LYS A 1 113 ? 5.212 -10.348 7.130 1.00 98.44 113 LYS A N 1
ATOM 856 C CA . LYS A 1 113 ? 4.525 -9.404 8.030 1.00 98.44 113 LYS A CA 1
ATOM 857 C C . LYS A 1 113 ? 3.068 -9.256 7.586 1.00 98.44 113 LYS A C 1
ATOM 859 O O . LYS A 1 113 ? 2.797 -9.156 6.393 1.00 98.44 113 LYS A O 1
ATOM 864 N N . GLY A 1 114 ? 2.133 -9.250 8.534 1.00 98.62 114 GLY A N 1
ATOM 865 C CA . GLY A 1 114 ? 0.716 -9.016 8.239 1.00 98.62 114 GLY A CA 1
ATOM 866 C C . GLY A 1 114 ? 0.482 -7.539 7.943 1.00 98.62 114 GLY A C 1
ATOM 867 O O . GLY A 1 114 ? 1.050 -6.684 8.628 1.00 98.62 114 GLY A O 1
ATOM 868 N N . ALA A 1 115 ? -0.329 -7.224 6.938 1.00 98.81 115 ALA A N 1
ATOM 869 C CA . ALA A 1 115 ? -0.587 -5.844 6.573 1.00 98.81 115 ALA A CA 1
ATOM 870 C C . ALA A 1 115 ? -2.032 -5.561 6.162 1.00 98.81 115 ALA A C 1
ATOM 872 O O . ALA A 1 115 ? -2.698 -6.388 5.547 1.00 98.81 115 ALA A O 1
ATOM 873 N N . LEU A 1 116 ? -2.497 -4.359 6.486 1.00 98.50 116 LEU A N 1
ATOM 874 C CA . LEU A 1 116 ? -3.841 -3.875 6.187 1.00 98.50 116 LEU A CA 1
ATOM 875 C C . LEU A 1 116 ? -3.756 -2.641 5.282 1.00 98.50 116 LEU A C 1
ATOM 877 O O . LEU A 1 116 ? -2.960 -1.736 5.539 1.00 98.50 116 LEU A O 1
ATOM 881 N N . ALA A 1 117 ? -4.581 -2.581 4.237 1.00 98.75 117 ALA A N 1
ATOM 882 C CA . ALA A 1 117 ? -4.726 -1.386 3.404 1.00 98.75 117 ALA A CA 1
ATOM 883 C C . ALA A 1 117 ? -6.030 -0.646 3.728 1.00 98.75 117 ALA A C 1
ATOM 885 O O . ALA A 1 117 ? -7.111 -1.219 3.623 1.00 98.75 117 ALA A O 1
ATOM 886 N N . VAL A 1 118 ? -5.953 0.641 4.064 1.00 98.62 118 VAL A N 1
ATOM 887 C CA . VAL A 1 118 ? -7.146 1.496 4.142 1.00 98.62 118 VAL A CA 1
ATOM 888 C C . VAL A 1 118 ? -7.080 2.596 3.102 1.00 98.62 118 VAL A C 1
ATOM 890 O O . VAL A 1 118 ? -6.035 3.208 2.877 1.00 98.62 118 VAL A O 1
ATOM 893 N N . ALA A 1 119 ? -8.214 2.895 2.490 1.00 98.50 119 ALA A N 1
ATOM 894 C CA . ALA A 1 119 ? -8.368 4.120 1.731 1.00 98.50 119 ALA A CA 1
ATOM 895 C C . ALA A 1 119 ? -9.532 4.942 2.270 1.00 98.50 119 ALA A C 1
ATOM 897 O O . ALA A 1 119 ? -10.416 4.428 2.953 1.00 98.50 119 ALA A O 1
ATOM 898 N N . THR A 1 120 ? -9.530 6.235 1.963 1.00 98.44 120 THR A N 1
ATOM 899 C CA . THR A 1 120 ? -10.686 7.094 2.234 1.00 98.44 120 THR A CA 1
ATOM 900 C C . THR A 1 120 ? -11.140 7.798 0.971 1.00 98.44 120 THR A C 1
ATOM 902 O O . THR A 1 120 ? -10.301 8.323 0.231 1.00 98.44 120 THR A O 1
ATOM 905 N N . ALA A 1 121 ? -12.446 7.852 0.741 1.00 98.00 121 ALA A N 1
ATOM 906 C CA . ALA A 1 121 ? -13.056 8.516 -0.406 1.00 98.00 121 ALA A CA 1
ATOM 907 C C . ALA A 1 121 ? -14.209 9.427 0.032 1.00 98.00 121 ALA A C 1
ATOM 909 O O . ALA A 1 121 ? -14.793 9.245 1.094 1.00 98.00 121 ALA A O 1
ATOM 910 N N . GLY A 1 122 ? -14.532 10.436 -0.777 1.00 96.19 122 GLY A N 1
ATOM 911 C CA . GLY A 1 122 ? -15.642 11.344 -0.471 1.00 96.19 122 GLY A CA 1
ATOM 912 C C . GLY A 1 122 ? -17.001 10.853 -0.978 1.00 96.19 122 GLY A C 1
ATOM 913 O O . GLY A 1 122 ? -18.038 11.182 -0.411 1.00 96.19 122 GLY A O 1
ATOM 914 N N . VAL A 1 123 ? -17.010 10.090 -2.069 1.00 94.12 123 VAL A N 1
ATOM 915 C CA . VAL A 1 123 ? -18.229 9.651 -2.754 1.00 94.12 123 VAL A CA 1
ATOM 916 C C . VAL A 1 123 ? -18.049 8.195 -3.141 1.00 94.12 123 VAL A C 1
ATOM 918 O O . VAL A 1 123 ? -17.040 7.864 -3.753 1.00 94.12 123 VAL A O 1
ATOM 921 N N . ILE A 1 124 ? -19.029 7.362 -2.800 1.00 95.12 124 ILE A N 1
ATOM 922 C CA . ILE A 1 124 ? -19.082 5.950 -3.190 1.00 95.12 124 ILE A CA 1
ATOM 923 C C . ILE A 1 124 ? -19.114 5.841 -4.723 1.00 95.12 124 ILE A C 1
ATOM 925 O O . ILE A 1 124 ? -19.860 6.565 -5.388 1.00 95.12 124 ILE A O 1
ATOM 929 N N . GLY A 1 125 ? -18.314 4.939 -5.286 1.00 93.19 125 GLY A N 1
ATOM 930 C CA . GLY A 1 125 ? -18.127 4.753 -6.724 1.00 93.19 125 GLY A CA 1
ATOM 931 C C . GLY A 1 125 ? -17.056 5.651 -7.361 1.00 93.19 125 GLY A C 1
ATOM 932 O O . GLY A 1 125 ? -16.800 5.519 -8.557 1.00 93.19 125 GLY A O 1
ATOM 933 N N . TRP A 1 126 ? -16.408 6.540 -6.599 1.00 95.00 126 TRP A N 1
ATOM 934 C CA . TRP A 1 126 ? -15.303 7.398 -7.066 1.00 95.00 126 TRP A CA 1
ATOM 935 C C . TRP A 1 126 ? -13.931 6.953 -6.531 1.00 95.00 126 TRP A C 1
ATOM 937 O O . TRP A 1 126 ? -12.955 7.705 -6.573 1.00 95.00 126 TRP A O 1
ATOM 947 N N . GLU A 1 127 ? -13.852 5.709 -6.069 1.00 95.31 127 GLU A N 1
ATOM 948 C CA . GLU A 1 127 ? -12.680 5.049 -5.493 1.00 95.31 127 GLU A CA 1
ATOM 949 C C . GLU A 1 127 ? -12.131 3.834 -6.276 1.00 95.31 127 GLU A C 1
ATOM 951 O O . GLU A 1 127 ? -11.480 2.992 -5.657 1.00 95.31 127 GLU A O 1
ATOM 956 N N . PRO A 1 128 ? -12.324 3.695 -7.607 1.00 93.19 128 PRO A N 1
ATOM 957 C CA . PRO A 1 128 ? -12.020 2.446 -8.311 1.00 93.19 128 PRO A CA 1
ATOM 958 C C . PRO A 1 128 ? -10.530 2.074 -8.315 1.00 93.19 128 PRO A C 1
ATOM 960 O O . PRO A 1 128 ? -10.213 0.933 -8.622 1.00 93.19 128 PRO A O 1
ATOM 963 N N . PHE A 1 129 ? -9.633 3.023 -8.012 1.00 95.81 129 PHE A N 1
ATOM 964 C CA . PHE A 1 129 ? -8.187 2.807 -7.914 1.00 95.81 129 PHE A CA 1
ATOM 965 C C . PHE A 1 129 ? -7.589 3.243 -6.559 1.00 95.81 129 PHE A C 1
ATOM 967 O O . PHE A 1 129 ? -6.396 3.576 -6.470 1.00 95.81 129 PHE A O 1
ATOM 974 N N . ALA A 1 130 ? -8.415 3.313 -5.511 1.00 96.62 130 ALA A N 1
ATOM 975 C CA . ALA A 1 130 ? -8.031 3.836 -4.204 1.00 96.62 130 ALA A CA 1
ATOM 976 C C . ALA A 1 130 ? -7.135 2.897 -3.377 1.00 96.62 130 ALA A C 1
ATOM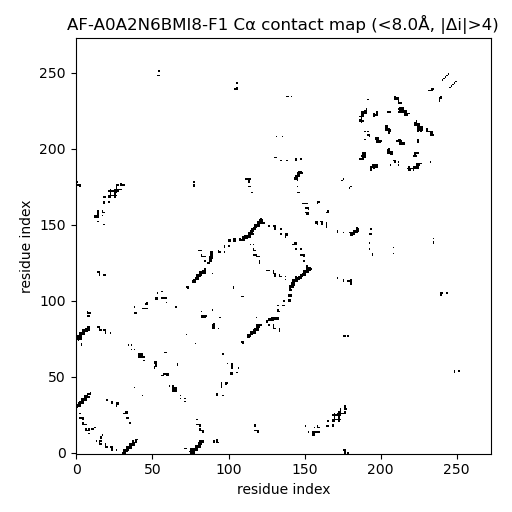 978 O O . ALA A 1 130 ? -6.263 3.377 -2.646 1.00 96.62 130 ALA A O 1
ATOM 979 N N . LEU A 1 131 ? -7.333 1.579 -3.483 1.00 97.69 131 LEU A N 1
ATOM 980 C CA . LEU A 1 131 ? -6.636 0.564 -2.677 1.00 97.69 131 LEU A CA 1
ATOM 981 C C . LEU A 1 131 ? -5.402 -0.014 -3.379 1.00 97.69 131 LEU A C 1
ATOM 983 O O . LEU A 1 131 ? -4.578 -0.682 -2.762 1.00 97.69 131 LEU A O 1
ATOM 987 N N . GLU A 1 132 ? -5.239 0.282 -4.657 1.00 96.31 132 GLU A N 1
ATOM 988 C CA . GLU A 1 132 ? -4.302 -0.329 -5.583 1.00 96.31 132 GLU A CA 1
ATOM 989 C C . GLU A 1 132 ? -2.868 -0.058 -5.169 1.00 96.31 132 GLU A C 1
ATOM 991 O O . GLU A 1 132 ? -2.073 -0.989 -5.062 1.00 96.31 132 GLU A O 1
ATOM 996 N N . GLN A 1 133 ? -2.523 1.203 -4.900 1.00 97.81 133 GLN A N 1
ATOM 997 C CA . GLN A 1 133 ? -1.161 1.557 -4.504 1.00 97.81 133 GLN A CA 1
ATOM 998 C C . GLN A 1 133 ? -0.809 1.042 -3.096 1.00 97.81 133 GLN A C 1
ATOM 1000 O O . GLN A 1 133 ? 0.265 0.450 -2.967 1.00 97.81 133 GLN A O 1
ATOM 1005 N N . PRO A 1 134 ? -1.668 1.174 -2.060 1.00 98.25 134 PRO A N 1
ATOM 1006 C CA . PRO A 1 134 ? -1.444 0.522 -0.769 1.00 98.25 134 PRO A CA 1
ATOM 1007 C C . PRO A 1 134 ? -1.266 -0.997 -0.885 1.00 98.25 134 PRO A C 1
ATOM 1009 O O . PRO A 1 134 ? -0.299 -1.543 -0.360 1.00 98.25 134 PRO A O 1
ATOM 1012 N N . MET A 1 135 ? -2.131 -1.681 -1.640 1.00 98.12 135 MET A N 1
ATOM 1013 C CA . MET A 1 135 ? -2.025 -3.127 -1.856 1.00 98.12 135 MET A CA 1
ATOM 1014 C C . MET A 1 135 ? -0.775 -3.511 -2.654 1.00 98.12 135 MET A C 1
ATOM 1016 O O . MET A 1 135 ? -0.142 -4.524 -2.361 1.00 98.12 135 MET A O 1
ATOM 1020 N N . THR A 1 136 ? -0.368 -2.688 -3.625 1.00 97.69 136 THR A N 1
ATOM 1021 C CA . THR A 1 136 ? 0.910 -2.862 -4.329 1.00 97.69 136 THR A CA 1
ATOM 1022 C C . THR A 1 136 ? 2.073 -2.766 -3.349 1.00 97.69 136 THR A C 1
ATOM 1024 O O . THR A 1 136 ? 2.960 -3.611 -3.386 1.00 97.69 136 THR A O 1
ATOM 1027 N N . ALA A 1 137 ? 2.065 -1.775 -2.451 1.00 97.94 137 ALA A N 1
ATOM 1028 C CA . ALA A 1 137 ? 3.113 -1.601 -1.448 1.00 97.94 137 ALA A CA 1
ATOM 1029 C C . ALA A 1 137 ? 3.212 -2.811 -0.509 1.00 97.94 137 ALA A C 1
ATOM 1031 O O . ALA A 1 137 ? 4.321 -3.259 -0.213 1.00 97.94 137 ALA A O 1
ATOM 1032 N N . ILE A 1 138 ? 2.065 -3.359 -0.090 1.00 98.19 138 ILE A N 1
ATOM 1033 C CA . ILE A 1 138 ? 1.985 -4.576 0.726 1.00 98.19 138 ILE A CA 1
ATOM 1034 C C . ILE A 1 138 ? 2.657 -5.744 0.005 1.00 98.19 138 ILE A C 1
ATOM 1036 O O . ILE A 1 138 ? 3.653 -6.286 0.488 1.00 98.19 138 ILE A O 1
ATOM 1040 N N . LEU A 1 139 ? 2.171 -6.089 -1.185 1.00 97.31 139 LEU A N 1
ATOM 1041 C CA . LEU A 1 139 ? 2.600 -7.313 -1.852 1.00 97.31 139 LEU A CA 1
ATOM 1042 C C . LEU A 1 139 ? 4.010 -7.216 -2.443 1.00 97.31 139 LEU A C 1
ATOM 1044 O O . LEU A 1 139 ? 4.785 -8.164 -2.336 1.00 97.31 139 LEU A O 1
ATOM 1048 N N . ALA A 1 140 ? 4.378 -6.070 -3.024 1.00 95.56 140 ALA A N 1
ATOM 1049 C CA . ALA A 1 140 ? 5.716 -5.866 -3.585 1.00 95.56 140 ALA A CA 1
ATOM 1050 C C . ALA A 1 140 ? 6.811 -5.918 -2.505 1.00 95.56 140 ALA A C 1
ATOM 1052 O O . ALA A 1 140 ? 7.960 -6.246 -2.800 1.00 95.56 140 ALA A O 1
ATOM 1053 N N . SER A 1 141 ? 6.448 -5.642 -1.249 1.00 96.12 141 SER A N 1
ATOM 1054 C CA . SER A 1 141 ? 7.335 -5.780 -0.090 1.00 96.12 141 SER A CA 1
ATOM 1055 C C . SER A 1 141 ? 7.306 -7.185 0.534 1.00 96.12 141 SER A C 1
ATOM 1057 O O . SER A 1 141 ? 8.011 -7.429 1.509 1.00 96.12 141 SER A O 1
ATOM 1059 N N . GLY A 1 142 ? 6.504 -8.113 -0.001 1.00 96.19 142 GLY A N 1
ATOM 1060 C CA . GLY A 1 142 ? 6.342 -9.479 0.514 1.00 96.19 142 GLY A CA 1
ATOM 1061 C C . GLY A 1 142 ? 5.427 -9.605 1.739 1.00 96.19 142 GLY A C 1
ATOM 1062 O O . GLY A 1 142 ? 5.360 -10.678 2.340 1.00 96.19 142 GLY A O 1
ATOM 1063 N N . MET A 1 143 ? 4.740 -8.532 2.133 1.00 98.06 143 MET A N 1
ATOM 1064 C CA . MET A 1 143 ? 3.798 -8.561 3.252 1.00 98.06 143 MET A CA 1
ATOM 1065 C C . MET A 1 143 ? 2.505 -9.284 2.853 1.00 98.06 143 MET A C 1
ATOM 1067 O O . MET A 1 143 ? 2.132 -9.322 1.679 1.00 98.06 143 MET A O 1
ATOM 1071 N N . LEU A 1 144 ? 1.818 -9.850 3.842 1.00 98.19 144 LEU A N 1
ATOM 1072 C CA . LEU A 1 144 ? 0.602 -10.637 3.662 1.00 98.19 144 LEU A CA 1
ATOM 1073 C C . LEU A 1 144 ? -0.634 -9.765 3.917 1.00 98.19 144 LEU A C 1
ATOM 1075 O O . LEU A 1 144 ? -0.746 -9.204 5.010 1.00 98.19 144 LEU A O 1
ATOM 1079 N N . PRO A 1 145 ? -1.553 -9.621 2.948 1.00 98.31 145 PRO A N 1
ATOM 1080 C CA . PRO A 1 145 ? -2.758 -8.830 3.142 1.00 98.31 145 PRO A CA 1
ATOM 1081 C C . PRO A 1 145 ? -3.710 -9.511 4.130 1.00 98.31 145 PRO A C 1
ATOM 1083 O O . PRO A 1 145 ? -4.162 -10.629 3.911 1.00 98.31 145 PRO A O 1
ATOM 1086 N N . VAL A 1 146 ? -4.035 -8.805 5.209 1.00 98.69 146 VAL A N 1
ATOM 1087 C CA . VAL A 1 146 ? -4.972 -9.249 6.250 1.00 98.69 146 VAL A CA 1
ATOM 1088 C C . V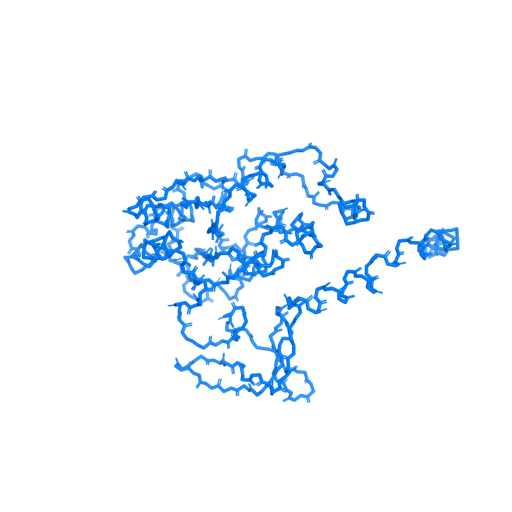AL A 1 146 ? -6.359 -8.668 6.006 1.00 98.69 146 VAL A C 1
ATOM 1090 O O . VAL A 1 146 ? -7.355 -9.368 6.132 1.00 98.69 146 VAL A O 1
ATOM 1093 N N . ASP A 1 147 ? -6.443 -7.403 5.604 1.00 98.69 147 ASP A N 1
ATOM 1094 C CA . ASP A 1 147 ? -7.704 -6.775 5.218 1.00 98.69 147 ASP A CA 1
ATOM 1095 C C . ASP A 1 147 ? -7.444 -5.595 4.266 1.00 98.69 147 ASP A C 1
ATOM 1097 O O . ASP A 1 147 ? -6.335 -5.050 4.197 1.00 98.69 147 ASP A O 1
ATOM 1101 N N . ARG A 1 148 ? -8.474 -5.200 3.519 1.00 98.00 148 ARG A N 1
ATOM 1102 C CA . ARG A 1 148 ? -8.508 -3.978 2.724 1.00 98.00 148 ARG A CA 1
ATOM 1103 C C . ARG A 1 148 ? -9.915 -3.392 2.658 1.00 98.00 148 ARG A C 1
ATOM 1105 O O . ARG A 1 148 ? -10.861 -4.105 2.335 1.00 98.00 148 ARG A O 1
ATOM 1112 N N . PHE A 1 149 ? -10.059 -2.087 2.873 1.00 98.31 149 PHE A N 1
ATOM 1113 C CA . PHE A 1 149 ? -11.361 -1.427 2.730 1.00 98.31 149 PHE A CA 1
ATOM 1114 C C . PHE A 1 149 ? -11.264 0.082 2.512 1.00 98.31 149 PHE A C 1
ATOM 1116 O O . PHE A 1 149 ? -10.239 0.713 2.783 1.00 98.31 149 PHE A O 1
ATOM 1123 N N . VAL A 1 150 ? -12.362 0.652 2.017 1.00 98.44 150 VAL A N 1
ATOM 1124 C CA . VAL A 1 150 ? -12.534 2.094 1.842 1.00 98.44 150 VAL A CA 1
ATOM 1125 C C . VAL A 1 150 ? -13.532 2.595 2.875 1.00 98.44 150 VAL A C 1
ATOM 1127 O O . VAL A 1 150 ? -14.605 2.017 3.011 1.00 98.44 150 VAL A O 1
ATOM 1130 N N . GLY A 1 151 ? -13.169 3.656 3.588 1.00 98.38 151 GLY A N 1
ATOM 1131 C CA . GLY A 1 151 ? -14.095 4.419 4.419 1.00 98.38 151 GLY A CA 1
ATOM 1132 C C . GLY A 1 151 ? -14.490 5.741 3.758 1.00 98.38 151 GLY A C 1
ATOM 1133 O O . GLY A 1 151 ? -13.727 6.294 2.953 1.00 98.38 151 GLY A O 1
ATOM 1134 N N . TYR A 1 152 ? -15.663 6.268 4.095 1.00 98.25 152 TYR A N 1
ATOM 1135 C CA . TYR A 1 152 ? -16.244 7.411 3.394 1.00 98.25 152 TYR A CA 1
ATOM 1136 C C . TYR A 1 152 ? -16.347 8.665 4.268 1.00 98.25 152 TYR A C 1
ATOM 1138 O O . TYR A 1 152 ? -16.838 8.641 5.388 1.00 98.25 152 TYR A O 1
ATOM 1146 N N . GLY A 1 153 ? -15.880 9.794 3.732 1.00 96.88 153 GLY A N 1
ATOM 1147 C CA . GLY A 1 153 ? -15.983 11.112 4.361 1.00 96.88 153 GLY A CA 1
ATOM 1148 C C . GLY A 1 153 ? -15.454 12.206 3.434 1.00 96.88 153 GLY A C 1
ATOM 1149 O O . GLY A 1 153 ? -14.325 12.108 2.939 1.00 96.88 153 GLY A O 1
ATOM 1150 N N . GLN A 1 154 ? -16.253 13.246 3.178 1.00 93.75 154 GLN A N 1
ATOM 1151 C CA . GLN A 1 154 ? -15.906 14.334 2.253 1.00 93.75 154 GLN A CA 1
ATOM 1152 C C . GLN A 1 154 ? -15.100 15.423 2.955 1.00 93.75 154 GLN A C 1
ATOM 1154 O O . GLN A 1 154 ? -14.028 15.831 2.495 1.00 93.75 154 GLN A O 1
ATOM 1159 N N . GLY A 1 155 ? -15.629 15.886 4.082 1.00 95.31 155 GLY A N 1
ATOM 1160 C CA . GLY A 1 155 ? -15.011 16.860 4.962 1.00 95.31 155 GLY A CA 1
ATOM 1161 C C . GLY A 1 155 ? -13.917 16.239 5.838 1.00 95.31 155 GLY A C 1
ATOM 1162 O O . GLY A 1 155 ? -13.936 15.036 6.114 1.00 95.31 155 GLY A O 1
ATOM 1163 N N . PRO A 1 156 ? -12.931 17.033 6.293 1.00 95.38 156 PRO A N 1
ATOM 1164 C CA . PRO A 1 156 ? -11.966 16.580 7.289 1.00 95.38 156 PRO A CA 1
ATOM 1165 C C . PRO A 1 156 ? -12.667 16.109 8.570 1.00 95.38 156 PRO A C 1
ATOM 1167 O O . PRO A 1 156 ? -13.460 16.849 9.143 1.00 95.38 156 PRO A O 1
ATOM 1170 N N . GLY A 1 157 ? -12.357 14.894 9.020 1.00 97.19 157 GLY A N 1
ATOM 1171 C CA . GLY A 1 157 ? -12.913 14.311 10.240 1.00 97.19 157 GLY A CA 1
ATOM 1172 C C . GLY A 1 157 ? -14.246 13.588 10.053 1.00 97.19 157 GLY A C 1
ATOM 1173 O O . GLY A 1 157 ? -14.648 12.850 10.946 1.00 97.19 157 GLY A O 1
ATOM 1174 N N . GLU A 1 158 ? -14.907 13.724 8.899 1.00 97.88 158 GLU A N 1
ATOM 1175 C CA . GLU A 1 158 ? -16.213 13.095 8.657 1.00 97.88 158 GLU A CA 1
ATOM 1176 C C . GLU A 1 158 ? -16.175 11.568 8.703 1.00 97.88 158 GLU A C 1
ATOM 1178 O O . GLU A 1 158 ? -17.203 10.958 8.973 1.00 97.88 158 GLU A O 1
ATOM 1183 N N . ILE A 1 159 ? -15.000 10.952 8.523 1.00 98.25 159 ILE A N 1
ATOM 1184 C CA . ILE A 1 159 ? -14.850 9.497 8.660 1.00 98.25 159 ILE A CA 1
ATOM 1185 C C . ILE A 1 159 ? -15.291 8.975 10.035 1.00 98.25 159 ILE A C 1
ATOM 1187 O O . ILE A 1 159 ? -15.643 7.811 10.161 1.00 98.25 159 ILE A O 1
ATOM 1191 N N . LEU A 1 160 ? -15.301 9.830 11.066 1.00 98.38 160 LEU A N 1
ATOM 1192 C CA . LEU A 1 160 ? -15.791 9.480 12.402 1.00 98.38 160 LEU A CA 1
ATOM 1193 C C . LEU A 1 160 ? -17.286 9.130 12.428 1.00 98.38 160 LEU A C 1
ATOM 1195 O O . LEU A 1 160 ? -17.739 8.574 13.420 1.00 98.38 160 LEU A O 1
ATOM 1199 N N . TYR A 1 161 ? -18.034 9.472 11.377 1.00 97.88 161 TYR A N 1
ATOM 1200 C CA . TYR A 1 161 ? -19.449 9.133 11.213 1.00 97.88 161 TYR A CA 1
ATOM 1201 C C . TYR A 1 161 ? -19.676 7.916 10.302 1.00 97.88 161 TYR A C 1
ATOM 1203 O O . TYR A 1 161 ? -20.820 7.543 10.052 1.00 97.88 161 TYR A O 1
ATOM 1211 N N . ASP A 1 162 ? -18.607 7.297 9.796 1.00 98.25 162 ASP A N 1
ATOM 1212 C CA . ASP A 1 162 ? -18.658 5.995 9.131 1.00 98.25 162 ASP A CA 1
ATOM 1213 C C . ASP A 1 162 ? -18.379 4.902 10.173 1.00 98.25 162 ASP A C 1
ATOM 1215 O O . ASP A 1 162 ? -17.266 4.378 10.278 1.00 98.25 162 ASP A O 1
ATOM 1219 N N . ASP A 1 163 ? -19.394 4.597 10.990 1.00 98.38 163 ASP A N 1
ATOM 1220 C CA . ASP A 1 163 ? -19.288 3.637 12.099 1.00 98.38 163 ASP A CA 1
ATOM 1221 C C . ASP A 1 163 ? -18.745 2.280 11.621 1.00 98.38 163 ASP A C 1
ATOM 1223 O O . ASP A 1 163 ? -17.874 1.690 12.257 1.00 98.38 163 ASP A O 1
ATOM 1227 N N . ALA A 1 164 ? -19.184 1.821 10.444 1.00 98.31 164 ALA A N 1
ATOM 1228 C CA . ALA A 1 164 ? -18.737 0.558 9.866 1.00 98.31 164 ALA A CA 1
ATOM 1229 C C . ALA A 1 164 ? -17.232 0.568 9.548 1.00 98.31 164 ALA A C 1
ATOM 1231 O O . ALA A 1 164 ? -16.527 -0.393 9.871 1.00 98.31 164 ALA A O 1
ATOM 1232 N N . ALA A 1 165 ? -16.716 1.645 8.945 1.00 98.50 165 ALA A N 1
ATOM 1233 C CA . ALA A 1 165 ? -15.285 1.779 8.685 1.00 98.50 165 ALA A CA 1
ATOM 1234 C C . ALA A 1 165 ? -14.472 1.913 9.982 1.00 98.50 165 ALA A C 1
ATOM 1236 O O . ALA A 1 165 ? -13.390 1.329 10.089 1.00 98.50 165 ALA A O 1
ATOM 1237 N N . MET A 1 166 ? -14.982 2.647 10.973 1.00 98.81 166 MET A N 1
ATOM 1238 C CA . MET A 1 166 ? -14.314 2.852 12.261 1.00 98.81 166 MET A CA 1
ATOM 1239 C C . MET A 1 166 ? -14.241 1.565 13.097 1.00 98.81 166 MET A C 1
ATOM 1241 O O . MET A 1 166 ? -13.188 1.266 13.675 1.00 98.81 166 MET A O 1
ATOM 1245 N N . ASP A 1 167 ? -15.311 0.772 13.114 1.00 98.88 167 ASP A N 1
ATOM 1246 C CA . ASP A 1 167 ? -15.348 -0.533 13.777 1.00 98.88 167 ASP A CA 1
ATOM 1247 C C . ASP A 1 167 ? -14.436 -1.539 13.068 1.00 98.88 167 ASP A C 1
ATOM 1249 O O . ASP A 1 167 ? -13.633 -2.220 13.715 1.00 98.88 167 ASP A O 1
ATOM 1253 N N . ARG A 1 168 ? -14.480 -1.588 11.728 1.00 98.81 168 ARG A N 1
ATOM 1254 C CA . ARG A 1 168 ? -13.603 -2.460 10.931 1.00 98.81 168 ARG A CA 1
ATOM 1255 C C . ARG A 1 168 ? -12.132 -2.101 11.106 1.00 98.81 168 ARG A C 1
ATOM 1257 O O . ARG A 1 168 ? -11.307 -2.997 11.272 1.00 98.81 168 ARG A O 1
ATOM 1264 N N . ALA A 1 169 ? -11.795 -0.810 11.135 1.00 98.88 169 ALA A N 1
ATOM 1265 C CA . ALA A 1 169 ? -10.441 -0.348 11.423 1.00 98.88 169 ALA A CA 1
ATOM 1266 C C . ALA A 1 169 ? -9.959 -0.863 12.784 1.00 98.88 169 ALA A C 1
ATOM 1268 O O . ALA A 1 169 ? -8.891 -1.472 12.876 1.00 98.88 169 ALA A O 1
ATOM 1269 N N . TYR A 1 170 ? -10.760 -0.675 13.833 1.00 98.94 170 TYR A N 1
ATOM 1270 C CA . TYR A 1 170 ? -10.415 -1.143 15.173 1.00 98.94 170 TYR A CA 1
ATOM 1271 C C . TYR A 1 170 ? -10.226 -2.667 15.213 1.00 98.94 170 TYR A C 1
ATOM 1273 O O . TYR A 1 170 ? -9.203 -3.158 15.697 1.00 98.94 170 TYR A O 1
ATOM 1281 N N .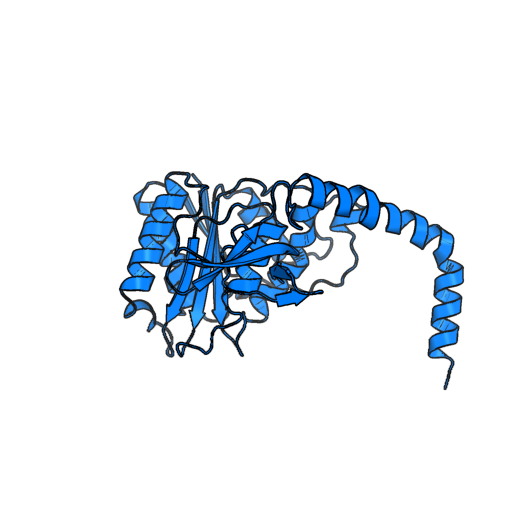 ALA A 1 171 ? -11.167 -3.426 14.647 1.00 98.88 171 ALA A N 1
ATOM 1282 C CA . ALA A 1 171 ? -11.096 -4.884 14.595 1.00 98.88 171 ALA A CA 1
ATOM 1283 C C . ALA A 1 171 ? -9.868 -5.383 13.813 1.00 98.88 171 ALA A C 1
ATOM 1285 O O . ALA A 1 171 ? -9.165 -6.281 14.279 1.00 98.88 171 ALA A O 1
ATOM 1286 N N . GLY A 1 172 ? -9.556 -4.761 12.672 1.00 98.81 172 GLY A N 1
ATOM 1287 C CA . GLY A 1 172 ? -8.364 -5.068 11.881 1.00 98.81 172 GLY A CA 1
ATOM 1288 C C . GLY A 1 172 ? -7.073 -4.818 12.662 1.0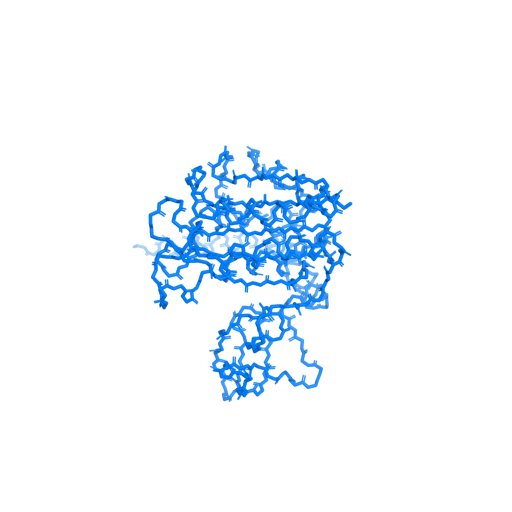0 98.81 172 GLY A C 1
ATOM 1289 O O . GLY A 1 172 ? -6.154 -5.635 12.634 1.00 98.81 172 GLY A O 1
ATOM 1290 N N . GLY A 1 173 ? -7.028 -3.740 13.445 1.00 98.88 173 GLY A N 1
ATOM 1291 C CA . GLY A 1 173 ? -5.934 -3.458 14.373 1.00 98.88 173 GLY A CA 1
ATOM 1292 C C . GLY A 1 173 ? -5.717 -4.556 15.407 1.00 98.88 173 GLY A C 1
ATOM 1293 O O . GLY A 1 173 ? -4.593 -5.027 15.597 1.00 98.88 173 GLY A O 1
ATOM 1294 N N . ALA A 1 174 ? -6.802 -4.991 16.047 1.00 98.88 174 ALA A N 1
ATOM 1295 C CA . ALA A 1 174 ? -6.769 -6.081 17.014 1.00 98.88 174 ALA A CA 1
ATOM 1296 C C . ALA A 1 174 ? -6.322 -7.407 16.366 1.00 98.88 174 ALA A C 1
ATOM 1298 O O . ALA A 1 174 ? -5.516 -8.138 16.943 1.00 98.88 174 ALA A O 1
ATOM 1299 N N . ALA A 1 175 ? -6.780 -7.703 15.145 1.00 98.81 175 ALA A N 1
ATOM 1300 C CA . ALA A 1 175 ? -6.372 -8.894 14.397 1.00 98.81 175 ALA A CA 1
ATOM 1301 C C . ALA A 1 175 ? -4.867 -8.888 14.072 1.00 98.81 175 ALA A C 1
ATOM 1303 O O . ALA A 1 175 ? -4.173 -9.875 14.333 1.00 98.81 175 ALA A O 1
ATOM 1304 N N . LEU A 1 176 ? -4.331 -7.758 13.590 1.00 98.69 176 LEU A N 1
ATOM 1305 C CA . LEU A 1 176 ? -2.892 -7.602 13.354 1.00 98.69 176 LEU A CA 1
ATOM 1306 C C . LEU A 1 176 ? -2.085 -7.824 14.640 1.00 98.69 176 LEU A C 1
ATOM 1308 O O . LEU A 1 176 ? -1.084 -8.542 14.617 1.00 98.69 176 LEU A O 1
ATOM 1312 N N . ALA A 1 177 ? -2.535 -7.257 15.764 1.00 98.69 177 ALA A N 1
ATOM 1313 C CA . ALA A 1 177 ? -1.877 -7.402 17.062 1.00 98.69 177 ALA A CA 1
ATOM 1314 C C . ALA A 1 177 ? -1.900 -8.839 17.609 1.00 98.69 177 ALA A C 1
ATOM 1316 O O . ALA A 1 177 ? -0.946 -9.251 18.270 1.00 98.69 177 ALA A O 1
ATOM 1317 N N . LYS A 1 178 ? -2.932 -9.622 17.272 1.00 98.50 178 LYS A N 1
ATOM 1318 C CA . LYS A 1 178 ? -3.029 -11.064 17.566 1.00 98.50 178 LYS A CA 1
ATOM 1319 C C . LYS A 1 178 ? -2.199 -11.944 16.630 1.00 98.50 178 LYS A C 1
ATOM 1321 O O . LYS A 1 178 ? -2.085 -13.142 16.869 1.00 98.50 178 LYS A O 1
ATOM 1326 N N . GLY A 1 179 ? -1.588 -11.363 15.599 1.00 98.19 179 GLY A N 1
ATOM 1327 C CA . GLY A 1 179 ? -0.716 -12.079 14.676 1.00 98.19 179 GLY A CA 1
ATOM 1328 C C . GLY A 1 179 ? -1.429 -12.672 13.467 1.00 98.19 179 GLY A C 1
ATOM 1329 O O . GLY A 1 179 ? -0.858 -13.553 12.835 1.00 98.19 179 GLY A O 1
ATOM 1330 N N . GLU A 1 180 ? -2.625 -12.189 13.116 1.00 98.44 180 GLU A N 1
ATOM 1331 C CA . GLU A 1 180 ? -3.321 -12.630 11.903 1.00 98.44 180 GLU A CA 1
ATOM 1332 C C . GLU A 1 180 ? -2.456 -12.396 10.653 1.00 98.44 180 GLU A C 1
ATOM 1334 O O . GLU A 1 180 ? -1.748 -11.387 10.535 1.00 98.44 180 GLU A O 1
ATOM 1339 N N . ARG A 1 181 ? -2.481 -13.366 9.739 1.00 97.81 181 ARG A N 1
ATOM 1340 C CA . ARG A 1 181 ? -1.740 -13.366 8.467 1.00 97.81 181 ARG A CA 1
ATOM 1341 C C . ARG A 1 181 ? -2.599 -13.789 7.281 1.00 97.81 181 ARG A C 1
ATOM 1343 O O . ARG A 1 181 ? -2.162 -13.628 6.147 1.00 97.81 181 ARG A O 1
ATOM 1350 N N . ASN A 1 182 ? -3.786 -14.323 7.539 1.00 97.88 182 ASN A N 1
ATOM 1351 C CA . ASN A 1 182 ? -4.765 -14.652 6.523 1.00 97.88 182 ASN A CA 1
ATOM 1352 C C . ASN A 1 182 ? -5.642 -13.441 6.235 1.00 97.88 182 ASN A C 1
ATOM 1354 O O . ASN A 1 182 ? -5.857 -12.579 7.090 1.00 97.88 182 ASN A O 1
ATOM 1358 N N . PHE A 1 183 ? -6.187 -13.417 5.028 1.00 98.25 183 PHE A N 1
ATOM 1359 C CA . PHE A 1 183 ? -7.152 -12.409 4.649 1.00 98.25 183 PHE A CA 1
ATOM 1360 C C . PHE A 1 183 ? -8.503 -12.669 5.328 1.00 98.25 183 PHE A C 1
ATOM 1362 O O . PHE A 1 183 ? -9.091 -13.738 5.164 1.00 98.25 183 PHE A O 1
ATOM 1369 N N . ILE A 1 184 ? -8.990 -11.682 6.079 1.00 97.62 184 ILE A N 1
ATOM 1370 C CA . ILE A 1 184 ? -10.256 -11.724 6.832 1.00 97.62 184 ILE A CA 1
ATOM 1371 C C . ILE A 1 184 ? -11.295 -10.719 6.312 1.00 97.62 184 ILE A C 1
ATOM 1373 O O . ILE A 1 184 ? -12.368 -10.589 6.897 1.00 97.62 184 ILE A O 1
ATOM 1377 N N . GLY A 1 185 ? -10.960 -9.984 5.249 1.00 96.50 185 GLY A N 1
ATOM 1378 C CA . GLY A 1 185 ? -11.820 -8.966 4.657 1.00 96.50 185 GLY A CA 1
ATOM 1379 C C . GLY A 1 185 ? -12.944 -9.525 3.784 1.00 96.50 185 GLY A C 1
ATOM 1380 O O . GLY A 1 185 ? -13.258 -10.717 3.793 1.00 96.50 185 GLY A O 1
ATOM 1381 N N . ASP A 1 186 ? -13.537 -8.636 2.988 1.00 95.00 186 ASP A N 1
ATOM 1382 C CA . ASP A 1 186 ? -14.650 -8.974 2.097 1.00 95.00 186 ASP A CA 1
ATOM 1383 C C . ASP A 1 186 ? -14.245 -10.015 1.051 1.00 95.00 186 ASP A C 1
ATOM 1385 O O . ASP A 1 186 ? -13.189 -9.916 0.421 1.00 95.00 186 ASP A O 1
ATOM 1389 N N . LYS A 1 187 ? -15.117 -11.000 0.836 1.00 93.75 187 LYS A N 1
ATOM 1390 C CA . LYS A 1 187 ? -14.884 -12.079 -0.124 1.00 93.75 187 LYS A CA 1
ATOM 1391 C C . LYS A 1 187 ? -14.959 -11.591 -1.573 1.00 93.75 187 LYS A C 1
ATOM 1393 O O . LYS A 1 187 ? -15.556 -10.563 -1.888 1.00 93.75 187 LYS A O 1
ATOM 1398 N N . GLY A 1 188 ? -14.371 -12.395 -2.454 1.00 93.75 188 GLY A N 1
ATOM 1399 C CA . GLY A 1 188 ? -14.310 -12.153 -3.890 1.00 93.75 188 GLY A CA 1
ATOM 1400 C C . GLY A 1 188 ? -13.112 -11.308 -4.328 1.00 93.75 188 GLY A C 1
ATOM 1401 O O . GLY A 1 188 ? -12.256 -10.928 -3.527 1.00 93.75 188 GLY A O 1
ATOM 1402 N N . GLY A 1 189 ? -13.028 -11.045 -5.632 1.00 94.88 189 GLY A N 1
ATOM 1403 C CA . GLY A 1 189 ? -11.888 -10.370 -6.250 1.00 94.88 189 GLY A CA 1
ATOM 1404 C C . GLY A 1 189 ? -10.722 -11.310 -6.567 1.00 94.88 189 GLY A C 1
ATOM 1405 O O . GLY A 1 189 ? -10.878 -12.503 -6.809 1.00 94.88 189 GLY A O 1
ATOM 1406 N N . CYS A 1 190 ? -9.516 -10.766 -6.623 1.00 96.06 190 CYS A N 1
ATOM 1407 C CA . CYS A 1 190 ? -8.300 -11.539 -6.833 1.00 96.06 190 CYS A CA 1
ATOM 1408 C C . CYS A 1 190 ? -7.920 -12.300 -5.549 1.00 96.06 190 CYS A C 1
ATOM 1410 O O . CYS A 1 190 ? -7.818 -11.674 -4.504 1.00 96.06 190 CYS A O 1
ATOM 1412 N N . PRO A 1 191 ? -7.584 -13.595 -5.57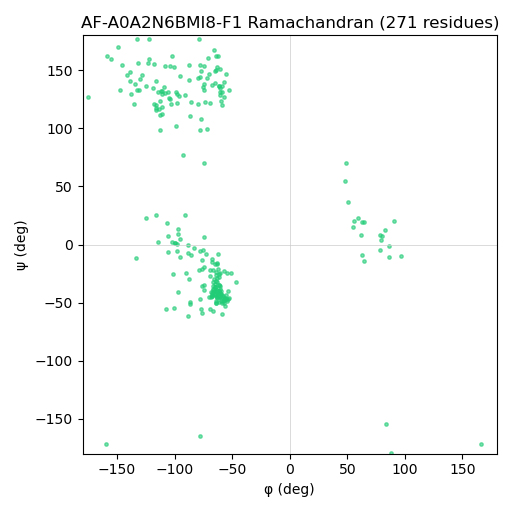7 1.00 94.88 191 PRO A N 1
ATOM 1413 C CA . PRO A 1 191 ? -7.253 -14.342 -4.357 1.00 94.88 191 PRO A CA 1
ATOM 1414 C C . PRO A 1 191 ? -5.892 -13.979 -3.744 1.00 94.88 191 PRO A C 1
ATOM 1416 O O . PRO A 1 191 ? -5.577 -14.438 -2.653 1.00 94.88 191 PRO A O 1
ATOM 1419 N N . ILE A 1 192 ? -5.082 -13.176 -4.442 1.00 95.94 192 ILE A N 1
ATOM 1420 C CA . ILE A 1 192 ? -3.739 -12.774 -4.006 1.00 95.94 192 ILE A CA 1
ATOM 1421 C C . ILE A 1 192 ? -3.744 -11.365 -3.413 1.00 95.94 192 ILE A C 1
ATOM 1423 O O . ILE A 1 192 ? -3.255 -11.139 -2.312 1.00 95.94 192 ILE A O 1
ATOM 1427 N N . CYS A 1 193 ? -4.252 -10.382 -4.162 1.00 95.06 193 CYS A N 1
ATOM 1428 C CA . CYS A 1 193 ? -4.304 -8.993 -3.701 1.00 95.06 193 CYS A CA 1
ATOM 1429 C C . CYS A 1 193 ? -5.661 -8.601 -3.123 1.00 95.06 193 CYS A C 1
ATOM 1431 O O . CYS A 1 193 ? -5.831 -7.477 -2.658 1.00 95.06 193 CYS A O 1
ATOM 1433 N N . HIS A 1 194 ? -6.642 -9.492 -3.207 1.00 96.12 194 HIS A N 1
ATOM 1434 C CA . HIS A 1 194 ? -8.022 -9.285 -2.800 1.00 96.12 194 HIS A CA 1
ATOM 1435 C C . HIS A 1 194 ? -8.763 -8.193 -3.564 1.00 96.12 194 HIS A C 1
ATOM 1437 O O . HIS A 1 194 ? -9.964 -8.115 -3.397 1.00 96.12 194 HIS A O 1
ATOM 1443 N N . LEU A 1 195 ? -8.138 -7.366 -4.410 1.00 95.38 195 LEU A N 1
ATOM 1444 C CA . LEU A 1 195 ? -8.823 -6.316 -5.181 1.00 95.38 195 LEU A CA 1
ATOM 1445 C C . LEU A 1 195 ? -9.818 -6.910 -6.185 1.00 95.38 195 LEU A C 1
ATOM 1447 O O . LEU A 1 195 ? -9.586 -7.982 -6.736 1.00 95.38 195 LEU A O 1
ATOM 1451 N N . ASN A 1 196 ? -10.889 -6.183 -6.485 1.00 91.75 196 ASN A N 1
ATOM 1452 C CA . ASN A 1 196 ? -11.946 -6.592 -7.418 1.00 91.75 196 ASN A CA 1
ATOM 1453 C C . ASN A 1 196 ? -11.694 -6.138 -8.871 1.00 91.75 196 ASN A C 1
ATOM 1455 O O . ASN A 1 196 ? -12.632 -5.977 -9.649 1.00 91.75 196 ASN A O 1
ATOM 1459 N N . MET A 1 197 ? -10.430 -5.930 -9.246 1.00 91.25 197 MET A N 1
ATOM 1460 C CA . MET A 1 197 ? -10.050 -5.604 -10.618 1.00 91.25 197 MET A CA 1
ATOM 1461 C C . MET A 1 197 ? -9.730 -6.864 -11.419 1.00 91.25 197 MET A C 1
ATOM 1463 O O . MET A 1 197 ? -8.859 -7.650 -11.038 1.00 91.25 197 MET A O 1
ATOM 1467 N N . VAL A 1 198 ? -10.363 -6.982 -12.583 1.00 93.00 198 VAL A N 1
ATOM 1468 C CA . VAL A 1 198 ? -10.141 -8.064 -13.543 1.00 93.00 198 VAL A CA 1
ATOM 1469 C C . VAL A 1 198 ? -9.932 -7.460 -14.928 1.00 93.00 198 VAL A C 1
ATOM 1471 O O . VAL A 1 198 ? -10.679 -6.580 -15.352 1.00 93.00 198 VAL A O 1
ATOM 1474 N N . THR A 1 199 ? -8.908 -7.926 -15.635 1.00 93.94 199 THR A N 1
ATOM 1475 C CA . THR A 1 199 ? -8.673 -7.627 -17.052 1.00 93.94 199 THR A CA 1
ATOM 1476 C C . THR A 1 199 ? -8.717 -8.914 -17.864 1.00 93.94 199 THR A C 1
ATOM 1478 O O . THR A 1 199 ? -8.457 -9.981 -17.320 1.00 93.94 199 THR A O 1
ATOM 1481 N N . TYR A 1 200 ? -9.022 -8.828 -19.157 1.00 93.88 200 TYR A N 1
ATOM 1482 C CA . TYR A 1 200 ? -9.040 -9.988 -20.047 1.00 93.88 200 TYR A CA 1
ATOM 1483 C C . TYR A 1 200 ? -7.898 -9.918 -21.058 1.00 93.88 200 TYR A C 1
ATOM 1485 O O . TYR A 1 200 ? -7.700 -8.895 -21.719 1.00 93.88 200 TYR A O 1
ATOM 1493 N N . ARG A 1 201 ? -7.162 -11.021 -21.219 1.00 90.50 201 ARG A N 1
ATOM 1494 C CA . ARG A 1 201 ? -6.110 -11.172 -22.236 1.00 90.50 201 ARG A CA 1
ATOM 1495 C C . ARG A 1 201 ? -6.265 -12.533 -22.904 1.00 90.50 201 ARG A C 1
ATOM 1497 O O . ARG A 1 201 ? -6.236 -13.554 -22.243 1.00 90.50 201 ARG A O 1
ATOM 1504 N N . GLY A 1 202 ? -6.466 -12.563 -24.220 1.00 85.44 202 GLY A N 1
ATOM 1505 C CA . GLY A 1 202 ? -6.593 -13.838 -24.942 1.00 85.44 202 GLY A CA 1
ATOM 1506 C C . GLY A 1 202 ? -7.796 -14.706 -24.535 1.00 85.44 202 GLY A C 1
ATOM 1507 O O . GLY A 1 202 ? -7.792 -15.890 -24.835 1.00 85.44 202 GLY A O 1
ATOM 1508 N N . GLY A 1 203 ? -8.819 -14.130 -23.889 1.00 86.50 203 GLY A N 1
ATOM 1509 C CA . GLY A 1 203 ? -10.024 -14.844 -23.443 1.00 86.50 203 GLY A CA 1
ATOM 1510 C C . GLY A 1 203 ? -10.007 -15.292 -21.978 1.00 86.50 203 GLY A C 1
ATOM 1511 O O . GLY A 1 203 ? -11.054 -15.662 -21.463 1.00 86.50 203 GLY A O 1
ATOM 1512 N N . GLU A 1 204 ? -8.871 -15.184 -21.295 1.00 90.00 204 GLU A N 1
ATOM 1513 C CA . GLU A 1 204 ? -8.727 -15.506 -19.871 1.00 90.00 204 GLU A CA 1
ATOM 1514 C C . GLU A 1 204 ? -8.743 -14.237 -19.011 1.00 90.00 204 GLU A C 1
ATOM 1516 O O . GLU A 1 204 ? -8.386 -13.148 -19.486 1.00 90.00 204 GLU A O 1
ATOM 1521 N N . GLY A 1 205 ? -9.169 -14.371 -17.752 1.00 94.38 205 GLY A N 1
ATOM 1522 C CA . GLY A 1 205 ? -9.157 -13.292 -16.773 1.00 94.38 205 GLY A CA 1
ATOM 1523 C C . GLY A 1 205 ? -7.831 -13.212 -16.028 1.00 94.38 205 GLY A C 1
ATOM 1524 O O . GLY A 1 205 ? -7.233 -14.225 -15.682 1.00 94.38 205 GLY A O 1
ATOM 1525 N N . TYR A 1 206 ? -7.375 -11.993 -15.755 1.00 95.12 206 TYR A N 1
ATOM 1526 C CA . TYR A 1 206 ? -6.122 -11.726 -15.058 1.00 95.12 206 TYR A CA 1
ATOM 1527 C C . TYR A 1 206 ? -6.283 -10.585 -14.062 1.00 95.12 206 TYR A C 1
ATOM 1529 O O . TYR A 1 206 ? -7.018 -9.619 -14.293 1.00 95.12 206 TYR A O 1
ATOM 1537 N N . CYS A 1 207 ? -5.529 -10.644 -12.969 1.00 95.12 207 CYS A N 1
ATOM 1538 C CA . CYS A 1 207 ? -5.391 -9.514 -12.065 1.00 95.12 207 CYS A CA 1
ATOM 1539 C C . CYS A 1 207 ? -4.382 -8.519 -12.655 1.00 95.12 207 CYS A C 1
ATOM 1541 O O . CYS A 1 207 ? -3.211 -8.869 -12.801 1.00 95.12 207 CYS A O 1
ATOM 1543 N N . PRO A 1 208 ? -4.746 -7.250 -12.911 1.00 93.75 208 PRO A N 1
ATOM 1544 C CA . PRO A 1 208 ? -3.799 -6.283 -13.468 1.00 93.75 208 PRO A CA 1
ATOM 1545 C C . PRO A 1 208 ? -2.660 -5.921 -12.498 1.00 93.75 208 PRO A C 1
ATOM 1547 O O . PRO A 1 208 ? -1.656 -5.352 -12.919 1.00 93.75 208 PRO A O 1
ATOM 1550 N N . LEU A 1 209 ? -2.796 -6.251 -11.208 1.00 94.56 209 LEU A N 1
ATOM 1551 C CA . LEU A 1 209 ? -1.778 -5.983 -10.198 1.00 94.56 209 LEU A CA 1
ATOM 1552 C C . LEU A 1 209 ? -0.755 -7.122 -10.087 1.00 94.56 209 LEU A C 1
ATOM 1554 O O . LEU A 1 209 ? 0.439 -6.924 -10.310 1.00 94.56 209 LEU A O 1
ATOM 1558 N N . CYS A 1 210 ? -1.212 -8.320 -9.723 1.00 94.88 210 CYS A N 1
ATOM 1559 C CA . CYS A 1 210 ? -0.327 -9.457 -9.463 1.00 94.88 210 CYS A CA 1
ATOM 1560 C C . CYS A 1 210 ? -0.223 -10.441 -10.635 1.00 94.88 210 CYS A C 1
ATOM 1562 O O . CYS A 1 210 ? 0.487 -11.427 -10.511 1.00 94.88 210 CYS A O 1
ATOM 1564 N N . ASP A 1 211 ? -0.893 -10.177 -11.758 1.00 95.31 211 ASP A N 1
ATOM 1565 C CA . ASP A 1 211 ? -0.868 -11.002 -12.977 1.00 95.31 211 ASP A CA 1
ATOM 1566 C C . ASP A 1 211 ? -1.392 -12.441 -12.808 1.00 95.31 211 ASP A C 1
ATOM 1568 O O . ASP A 1 211 ? -1.303 -13.213 -13.755 1.00 95.31 211 ASP A O 1
ATOM 1572 N N . ILE A 1 212 ? -1.975 -12.798 -11.649 1.00 95.94 212 ILE A N 1
ATOM 1573 C CA . ILE A 1 212 ? -2.621 -14.108 -11.469 1.00 95.94 212 ILE A CA 1
ATOM 1574 C C . ILE A 1 212 ? -3.736 -14.266 -12.503 1.00 95.94 212 ILE A C 1
ATOM 1576 O O . ILE A 1 212 ? -4.549 -13.351 -12.680 1.00 95.94 212 ILE A O 1
ATOM 1580 N N . ALA A 1 213 ? -3.731 -15.409 -13.175 1.00 94.62 213 ALA A N 1
ATOM 1581 C CA . ALA A 1 213 ? -4.627 -15.756 -14.265 1.00 94.62 213 ALA A CA 1
ATOM 1582 C C . ALA A 1 213 ? -5.638 -16.812 -13.822 1.00 94.62 213 ALA A C 1
ATOM 1584 O O . ALA A 1 213 ? -5.336 -17.606 -12.928 1.00 94.62 213 ALA A O 1
ATOM 1585 N N . GLY A 1 214 ? -6.802 -16.839 -14.462 1.00 94.69 214 GLY A N 1
ATOM 1586 C CA . GLY A 1 214 ? -7.756 -17.928 -14.312 1.00 94.69 214 GLY A CA 1
ATOM 1587 C C . GLY A 1 214 ? -9.140 -17.611 -14.866 1.00 94.69 214 GLY A C 1
ATOM 1588 O O . GLY A 1 214 ? -9.370 -16.577 -15.507 1.00 94.69 214 GLY A O 1
ATOM 1589 N N . GLU A 1 215 ? -10.078 -18.513 -14.589 1.00 94.88 215 GLU A N 1
ATOM 1590 C CA . GLU A 1 215 ? -11.497 -18.292 -14.854 1.00 94.88 215 GLU A CA 1
ATOM 1591 C C . GLU A 1 215 ? -12.026 -17.147 -13.980 1.00 94.88 215 GLU A C 1
ATOM 1593 O O . GLU A 1 215 ? -11.546 -16.908 -12.871 1.00 94.88 215 GLU A O 1
ATOM 1598 N N . VAL A 1 216 ? -13.016 -16.410 -14.481 1.00 95.44 216 VAL A N 1
ATOM 1599 C CA . VAL A 1 216 ? -13.662 -15.333 -13.728 1.00 95.44 216 VAL A CA 1
ATOM 1600 C C . VAL A 1 216 ? -15.081 -15.756 -13.400 1.00 95.44 216 VAL A C 1
ATOM 1602 O O . VAL A 1 216 ? -15.897 -15.922 -14.304 1.00 95.44 216 VAL A O 1
ATOM 1605 N N . ASP A 1 217 ? -15.376 -15.862 -12.110 1.00 94.62 217 ASP A N 1
ATOM 1606 C CA . ASP A 1 217 ? -16.703 -16.187 -11.586 1.00 94.62 217 ASP A CA 1
ATOM 1607 C C . ASP A 1 217 ? -17.198 -15.080 -10.634 1.00 94.62 217 ASP A C 1
ATOM 1609 O O . ASP A 1 217 ? -16.502 -14.093 -10.371 1.00 94.62 217 ASP A O 1
ATOM 1613 N N . SER A 1 218 ? -18.418 -15.204 -10.121 1.00 94.56 218 SER A N 1
ATOM 1614 C CA . SER A 1 218 ? -18.990 -14.317 -9.114 1.00 94.56 218 SER A CA 1
ATOM 1615 C C . SER A 1 218 ? -18.975 -14.974 -7.735 1.00 94.56 218 SER A C 1
ATOM 1617 O O . SER A 1 218 ? -19.620 -15.995 -7.511 1.00 94.56 218 SER A O 1
ATOM 1619 N N . VAL A 1 219 ? -18.296 -14.342 -6.778 1.00 94.12 219 VAL A N 1
ATOM 1620 C CA . VAL A 1 219 ? -18.352 -14.710 -5.356 1.00 94.12 219 VAL A CA 1
ATOM 1621 C C . VAL A 1 219 ? -18.954 -13.536 -4.602 1.00 94.12 219 VAL A C 1
ATOM 1623 O O . VAL A 1 219 ? -18.429 -12.428 -4.669 1.00 94.12 219 VAL A O 1
ATOM 1626 N N . ASP A 1 220 ? -20.087 -13.764 -3.936 1.00 92.12 220 ASP A N 1
ATOM 1627 C CA . ASP A 1 220 ? -20.853 -12.737 -3.212 1.00 92.12 220 ASP A CA 1
ATOM 1628 C C . ASP A 1 220 ? -21.149 -11.476 -4.054 1.00 92.12 220 ASP A C 1
ATOM 1630 O O . ASP A 1 220 ? -21.140 -10.348 -3.566 1.00 92.12 220 ASP A O 1
ATOM 1634 N N . GLY A 1 221 ? -21.410 -11.661 -5.354 1.00 91.81 221 GLY A N 1
ATOM 1635 C CA . GLY A 1 221 ? -21.700 -10.568 -6.288 1.00 91.81 221 GLY A CA 1
ATOM 1636 C C . GLY A 1 221 ? -20.464 -9.815 -6.793 1.00 91.81 221 GLY A C 1
ATOM 1637 O O . GLY A 1 221 ? -20.606 -8.859 -7.554 1.00 91.81 221 GLY A O 1
ATOM 1638 N N . VAL A 1 222 ? -19.256 -10.251 -6.423 1.00 92.88 222 VAL A N 1
ATOM 1639 C CA . VAL A 1 222 ? -17.984 -9.651 -6.842 1.00 92.88 222 VAL A CA 1
ATOM 1640 C C . VAL A 1 222 ? -17.301 -10.538 -7.881 1.00 92.88 222 VAL A C 1
ATOM 1642 O O . VAL A 1 222 ? -17.147 -11.746 -7.685 1.00 92.88 222 VAL A O 1
ATOM 1645 N N . ALA A 1 223 ? -16.862 -9.935 -8.989 1.00 93.75 223 ALA A N 1
ATOM 1646 C CA . ALA A 1 223 ? -16.050 -10.620 -9.993 1.00 93.75 223 ALA A CA 1
ATOM 1647 C C . ALA A 1 223 ? -14.742 -11.119 -9.359 1.00 93.75 223 ALA A C 1
ATOM 1649 O O . ALA A 1 223 ? -13.992 -10.341 -8.768 1.00 93.75 223 ALA A O 1
ATOM 1650 N N . THR A 1 224 ? -14.492 -12.417 -9.466 1.00 95.94 224 THR A N 1
ATOM 1651 C CA . THR A 1 224 ? -13.464 -13.136 -8.717 1.00 95.94 224 THR A CA 1
ATOM 1652 C C . THR A 1 224 ? -12.665 -14.007 -9.663 1.00 95.94 224 THR A C 1
ATOM 1654 O O . THR A 1 224 ? -13.241 -14.723 -10.474 1.00 95.94 224 THR A O 1
ATOM 1657 N N . ILE A 1 225 ? -11.340 -13.946 -9.554 1.00 96.38 225 ILE A N 1
ATOM 1658 C CA . ILE A 1 225 ? -10.452 -14.799 -10.347 1.00 96.38 225 ILE A CA 1
ATOM 1659 C C . ILE A 1 225 ? -10.304 -16.125 -9.606 1.00 96.38 225 ILE A C 1
ATOM 1661 O O . ILE A 1 225 ? -9.862 -16.137 -8.458 1.00 96.38 225 ILE A O 1
ATOM 1665 N N . ILE A 1 226 ? -10.652 -17.222 -10.266 1.00 95.00 226 ILE A N 1
ATOM 1666 C CA . ILE A 1 226 ? -10.435 -18.594 -9.815 1.00 95.00 226 ILE A CA 1
ATOM 1667 C C . ILE A 1 226 ? -9.171 -19.097 -10.517 1.00 95.00 226 ILE A C 1
ATOM 1669 O O . ILE A 1 226 ? -9.229 -19.394 -11.710 1.00 95.00 226 ILE A O 1
ATOM 1673 N N . PRO A 1 227 ? -8.014 -19.134 -9.830 1.00 94.19 227 PRO A N 1
ATOM 1674 C CA . PRO A 1 227 ? -6.755 -19.427 -10.491 1.00 94.19 227 PRO A CA 1
ATOM 1675 C C . PRO A 1 227 ? -6.667 -20.882 -10.930 1.00 94.19 227 PRO A C 1
ATOM 1677 O O . PRO A 1 227 ? -7.143 -21.782 -10.230 1.00 94.19 227 PRO A O 1
ATOM 1680 N N . ASP A 1 228 ? -5.991 -21.110 -12.051 1.00 88.50 228 ASP A N 1
ATOM 1681 C CA . ASP A 1 228 ? -5.687 -22.458 -12.513 1.00 88.50 228 ASP A CA 1
ATOM 1682 C C . ASP A 1 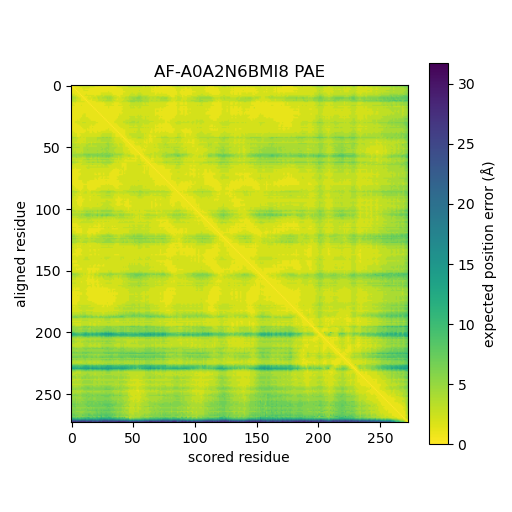228 ? -4.783 -23.198 -11.519 1.00 88.50 228 ASP A C 1
ATOM 1684 O O . ASP A 1 228 ? -3.970 -22.616 -10.794 1.00 88.50 228 ASP A O 1
ATOM 1688 N N . ALA A 1 229 ? -4.878 -24.526 -11.497 1.00 87.81 229 ALA A N 1
ATOM 1689 C CA . ALA A 1 229 ? -4.013 -25.332 -10.647 1.00 87.81 229 ALA A CA 1
ATOM 1690 C C . ALA A 1 229 ? -2.530 -25.093 -10.991 1.00 87.81 229 ALA A C 1
ATOM 1692 O O . ALA A 1 229 ? -2.085 -25.358 -12.106 1.00 87.81 229 ALA A O 1
ATOM 1693 N N . GLY A 1 230 ? -1.758 -24.620 -10.009 1.00 85.12 230 GLY A N 1
ATOM 1694 C CA . GLY A 1 230 ? -0.334 -24.321 -10.178 1.00 85.12 230 GLY A CA 1
ATOM 1695 C C . GLY A 1 230 ? -0.034 -22.977 -10.847 1.00 85.12 230 GLY A C 1
ATOM 1696 O O . GLY A 1 230 ? 1.132 -22.714 -11.135 1.00 85.12 230 GLY A O 1
ATOM 1697 N N . SER A 1 231 ? -1.040 -22.125 -11.079 1.00 87.81 231 SER A N 1
ATOM 1698 C CA . SER A 1 231 ? -0.815 -20.746 -11.515 1.00 87.81 231 SER A CA 1
ATOM 1699 C C . SER A 1 231 ? 0.036 -19.998 -10.488 1.00 87.81 231 SER A C 1
ATOM 1701 O O . SER A 1 231 ? -0.228 -20.082 -9.285 1.00 87.81 231 SER A O 1
ATOM 1703 N N . ASP A 1 232 ? 1.011 -19.234 -10.964 1.00 92.88 232 ASP A N 1
ATOM 1704 C CA . ASP A 1 232 ? 1.836 -18.372 -10.125 1.00 92.88 232 ASP A CA 1
ATOM 1705 C C . ASP A 1 232 ? 1.396 -16.905 -10.244 1.00 92.88 232 ASP A C 1
ATOM 1707 O O . ASP A 1 232 ? 0.706 -16.515 -11.189 1.00 92.88 232 ASP A O 1
ATOM 1711 N N . HIS A 1 233 ? 1.796 -16.075 -9.285 1.00 94.94 233 HIS A N 1
ATOM 1712 C CA . HIS A 1 233 ? 1.574 -14.636 -9.327 1.00 94.94 233 HIS A CA 1
ATOM 1713 C C . HIS A 1 233 ? 2.889 -13.875 -9.222 1.00 94.94 233 HIS A C 1
ATOM 1715 O O . HIS A 1 233 ? 3.857 -14.313 -8.610 1.00 94.94 233 HIS A O 1
ATOM 1721 N N . ARG A 1 234 ? 2.872 -12.643 -9.725 1.00 95.19 234 ARG A N 1
ATOM 1722 C CA . ARG A 1 234 ? 4.019 -11.735 -9.832 1.00 95.19 234 ARG A CA 1
ATOM 1723 C C . ARG A 1 234 ? 4.867 -11.624 -8.559 1.00 95.19 234 ARG A C 1
ATOM 1725 O O . ARG A 1 234 ? 6.066 -11.394 -8.651 1.00 95.19 234 ARG A O 1
ATOM 1732 N N . TRP A 1 235 ? 4.232 -11.745 -7.394 1.00 95.00 235 TRP A N 1
ATOM 1733 C CA . TRP A 1 235 ? 4.814 -11.492 -6.070 1.00 95.00 235 TRP A CA 1
ATOM 1734 C C . TRP A 1 235 ? 5.112 -12.753 -5.252 1.00 95.00 235 TRP A C 1
ATOM 1736 O O . TRP A 1 235 ? 5.451 -12.632 -4.072 1.00 95.00 235 TRP A O 1
ATOM 1746 N N . SER A 1 236 ? 4.975 -13.941 -5.845 1.00 93.44 236 SER A N 1
ATOM 1747 C CA . SER A 1 236 ? 5.393 -15.182 -5.197 1.00 93.44 236 SER A CA 1
ATOM 1748 C C . SER A 1 236 ? 6.906 -15.191 -4.987 1.00 93.44 236 SER A C 1
ATOM 1750 O O . SER A 1 236 ? 7.643 -14.415 -5.602 1.00 93.44 236 SER A O 1
ATOM 1752 N N . GLU A 1 237 ? 7.387 -16.059 -4.101 1.00 90.00 237 GLU A N 1
ATOM 1753 C CA . GLU A 1 237 ? 8.822 -16.147 -3.827 1.00 90.00 237 GLU A CA 1
ATOM 1754 C C . GLU A 1 237 ? 9.617 -16.523 -5.089 1.00 90.00 237 GLU A C 1
ATOM 1756 O O . GLU A 1 237 ? 10.626 -15.885 -5.394 1.00 90.00 237 GLU A O 1
ATOM 1761 N N . ASP A 1 238 ? 9.116 -17.482 -5.873 1.00 92.25 238 ASP A N 1
ATOM 1762 C CA . ASP A 1 238 ? 9.756 -17.931 -7.111 1.00 92.25 238 ASP A CA 1
ATOM 1763 C C . ASP A 1 238 ? 9.723 -16.850 -8.200 1.00 92.25 238 ASP A C 1
ATOM 1765 O O . ASP A 1 238 ? 10.760 -16.558 -8.805 1.00 92.25 238 ASP A O 1
ATOM 1769 N N . SER A 1 239 ? 8.581 -16.182 -8.407 1.00 94.94 239 SER A N 1
ATOM 1770 C CA . SER A 1 239 ? 8.476 -15.074 -9.368 1.00 94.94 239 SER A CA 1
ATOM 1771 C C . SER A 1 239 ? 9.376 -13.895 -8.994 1.00 94.94 239 SER A C 1
ATOM 1773 O O . SER A 1 239 ? 10.036 -13.316 -9.863 1.00 94.94 239 SER A O 1
ATOM 1775 N N . MET A 1 240 ? 9.460 -13.548 -7.707 1.00 94.19 240 MET A N 1
ATOM 1776 C CA . MET A 1 240 ? 10.332 -12.470 -7.232 1.00 94.19 240 MET A CA 1
ATOM 1777 C C . MET A 1 240 ? 11.806 -12.829 -7.397 1.00 94.19 240 MET A C 1
ATOM 1779 O O . MET A 1 240 ? 12.589 -12.009 -7.889 1.00 94.19 240 MET A O 1
ATOM 1783 N N . LYS A 1 241 ? 12.185 -14.066 -7.065 1.00 91.75 241 LYS A N 1
ATOM 1784 C CA . LYS A 1 241 ? 13.538 -14.572 -7.292 1.00 91.75 241 LYS A CA 1
ATOM 1785 C C . LYS A 1 241 ? 13.902 -14.521 -8.775 1.00 91.75 241 LYS A C 1
ATOM 1787 O O . LYS A 1 241 ? 14.917 -13.921 -9.123 1.00 91.75 241 LYS A O 1
ATOM 1792 N N . HIS A 1 242 ? 13.048 -15.053 -9.650 1.00 94.31 242 HIS A N 1
ATOM 1793 C CA . HIS A 1 242 ? 13.244 -15.009 -11.099 1.00 94.31 242 HIS A CA 1
ATOM 1794 C C . HIS A 1 242 ? 13.391 -13.566 -11.608 1.00 94.31 242 HIS A C 1
ATOM 1796 O O . HIS A 1 242 ? 14.331 -13.241 -12.337 1.00 94.31 242 HIS A O 1
ATOM 1802 N N . HIS A 1 243 ? 12.501 -12.663 -11.182 1.00 95.19 243 HIS A N 1
ATOM 1803 C CA . HIS A 1 243 ? 12.540 -11.256 -11.571 1.00 95.19 243 HIS A CA 1
ATOM 1804 C C . HIS A 1 243 ? 13.885 -10.608 -11.219 1.00 95.19 243 HIS A C 1
ATOM 1806 O O . HIS A 1 243 ? 14.545 -10.026 -12.084 1.00 95.19 243 HIS A O 1
ATOM 1812 N N . TYR A 1 244 ? 14.330 -10.722 -9.968 1.00 94.12 244 TYR A N 1
ATOM 1813 C CA . TYR A 1 244 ? 15.550 -10.048 -9.536 1.00 94.12 244 TYR A CA 1
ATOM 1814 C C . TYR A 1 244 ? 16.828 -10.751 -9.995 1.00 94.12 244 TYR A C 1
ATOM 1816 O O . TYR A 1 244 ? 17.728 -10.078 -10.502 1.00 94.12 244 TYR A O 1
ATOM 1824 N N . GLU A 1 245 ? 16.933 -12.068 -9.827 1.00 93.12 245 GLU A N 1
ATOM 1825 C CA . GLU A 1 245 ? 18.167 -12.817 -10.087 1.00 93.12 245 GLU A CA 1
ATOM 1826 C C . GLU A 1 245 ? 18.424 -13.032 -11.578 1.00 93.12 245 GLU A C 1
ATOM 1828 O O . GLU A 1 245 ? 19.575 -12.946 -12.006 1.00 93.12 245 GLU A O 1
ATOM 1833 N N . GLU A 1 246 ? 17.379 -13.244 -12.383 1.00 94.12 246 GLU A N 1
ATOM 1834 C CA . GLU A 1 246 ? 17.538 -13.567 -13.805 1.00 94.12 246 GLU A CA 1
ATOM 1835 C C . GLU A 1 246 ? 17.290 -12.381 -14.739 1.00 94.12 246 GLU A C 1
ATOM 1837 O O . GLU A 1 246 ? 17.829 -12.359 -15.847 1.00 94.12 246 GLU A O 1
ATOM 1842 N N . LYS A 1 247 ? 16.490 -11.383 -14.332 1.00 94.25 247 LYS A N 1
ATOM 1843 C CA . LYS A 1 247 ? 16.185 -10.219 -15.187 1.00 94.25 247 LYS A CA 1
ATOM 1844 C C . LYS A 1 247 ? 16.888 -8.951 -14.721 1.00 94.25 247 LYS A C 1
ATOM 1846 O O . LYS A 1 247 ? 17.615 -8.335 -15.501 1.00 94.25 247 LYS A O 1
ATOM 1851 N N . ILE A 1 248 ? 16.699 -8.544 -13.465 1.00 94.88 248 ILE A N 1
ATOM 1852 C CA . ILE A 1 248 ? 17.169 -7.230 -13.007 1.00 94.88 248 ILE A CA 1
ATOM 1853 C C . ILE A 1 248 ? 18.674 -7.208 -12.757 1.00 94.88 248 ILE A C 1
ATOM 1855 O O . ILE A 1 248 ? 19.368 -6.375 -13.338 1.00 94.88 248 ILE A O 1
ATOM 1859 N N . LEU A 1 249 ? 19.213 -8.094 -11.919 1.00 94.81 249 LEU A N 1
ATOM 1860 C CA . LEU A 1 249 ? 20.633 -8.060 -11.556 1.00 94.81 249 LEU A CA 1
ATOM 1861 C C . LEU A 1 249 ? 21.571 -8.260 -12.766 1.00 94.81 249 LEU A C 1
ATOM 1863 O O . LEU A 1 249 ? 22.540 -7.498 -12.866 1.00 94.81 249 LEU A O 1
ATOM 1867 N N . PRO A 1 250 ? 21.280 -9.160 -13.731 1.00 95.81 250 PRO A N 1
ATOM 1868 C CA . PRO A 1 250 ? 22.098 -9.313 -14.938 1.00 95.81 250 PRO A CA 1
ATOM 1869 C C . PRO A 1 250 ? 22.070 -8.100 -15.882 1.00 95.81 250 PRO A C 1
ATOM 1871 O O . PRO A 1 250 ? 23.019 -7.893 -16.640 1.00 95.81 250 PRO A O 1
ATOM 1874 N N . SER A 1 251 ? 21.037 -7.249 -15.812 1.00 95.12 251 SER A N 1
ATOM 1875 C CA . SER A 1 251 ? 20.943 -6.051 -16.664 1.00 95.12 251 SER A CA 1
ATOM 1876 C C . SER A 1 251 ? 22.053 -5.024 -16.391 1.00 95.12 251 SER A C 1
ATOM 1878 O O . SER A 1 251 ? 22.450 -4.282 -17.289 1.00 95.12 251 SER A O 1
ATOM 1880 N N . GLY A 1 252 ? 22.606 -5.000 -15.172 1.00 93.56 252 GLY A N 1
ATOM 1881 C CA . GLY A 1 252 ? 23.670 -4.077 -14.776 1.00 93.56 252 GLY A CA 1
ATOM 1882 C C . GLY A 1 252 ? 25.001 -4.329 -15.501 1.00 93.56 252 G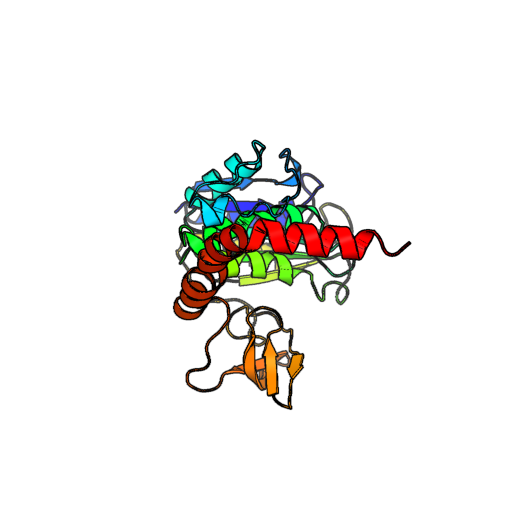LY A C 1
ATOM 1883 O O . GLY A 1 252 ? 25.522 -3.400 -16.126 1.00 93.56 252 GLY A O 1
ATOM 1884 N N . PRO A 1 253 ? 25.585 -5.543 -15.421 1.00 95.00 253 PRO A N 1
ATOM 1885 C CA . PRO A 1 253 ? 26.763 -5.921 -16.204 1.00 95.00 253 PRO A CA 1
ATOM 1886 C C . PRO A 1 253 ? 26.575 -5.709 -17.709 1.00 95.00 253 PRO A C 1
ATOM 1888 O O . PRO A 1 253 ? 27.390 -5.018 -18.319 1.00 95.00 253 PRO A O 1
ATOM 1891 N N . TRP A 1 254 ? 25.455 -6.178 -18.270 1.00 95.81 254 TRP A N 1
ATOM 1892 C CA . TRP A 1 254 ? 25.150 -6.008 -19.693 1.00 95.81 254 TRP A CA 1
ATOM 1893 C C . TRP A 1 254 ? 25.137 -4.529 -20.107 1.00 95.81 254 TRP A C 1
ATOM 1895 O O . TRP A 1 254 ? 25.776 -4.146 -21.088 1.00 95.81 254 TRP A O 1
ATOM 1905 N N . PHE A 1 255 ? 24.484 -3.658 -19.328 1.00 95.50 255 PHE A N 1
ATOM 1906 C CA . PHE A 1 255 ? 24.466 -2.222 -19.613 1.00 95.50 255 PHE A CA 1
ATOM 1907 C C . PHE A 1 255 ? 25.874 -1.611 -19.606 1.00 95.50 255 PHE A C 1
ATOM 1909 O O . PHE A 1 255 ? 26.176 -0.754 -20.432 1.00 95.50 255 PHE A O 1
ATOM 1916 N N . LYS A 1 256 ? 26.752 -2.041 -18.689 1.00 95.50 256 LYS A N 1
ATOM 1917 C CA . LYS A 1 256 ? 28.134 -1.540 -18.611 1.00 95.50 256 LYS A CA 1
ATOM 1918 C C . LYS A 1 256 ? 28.972 -1.966 -19.813 1.00 95.50 256 LYS A C 1
ATOM 1920 O O . LYS A 1 256 ? 29.728 -1.142 -20.323 1.00 95.50 256 LYS A O 1
ATOM 1925 N N . GLU A 1 257 ? 28.828 -3.210 -20.262 1.00 97.56 257 GLU A N 1
ATOM 1926 C CA . GLU A 1 257 ? 29.510 -3.736 -21.453 1.00 97.56 257 GLU A CA 1
ATOM 1927 C C . GLU A 1 257 ? 29.097 -2.971 -22.717 1.00 97.56 257 GLU A C 1
ATOM 1929 O O . GLU A 1 257 ? 29.946 -2.594 -23.522 1.00 97.56 257 GLU A O 1
ATOM 1934 N N . ASN A 1 258 ? 27.809 -2.635 -22.831 1.00 97.81 258 ASN A N 1
ATOM 1935 C CA . ASN A 1 258 ? 27.234 -1.964 -24.000 1.00 97.81 258 ASN A CA 1
ATOM 1936 C C . ASN A 1 258 ? 27.153 -0.429 -23.854 1.00 97.81 258 ASN A C 1
ATOM 1938 O O . ASN A 1 258 ? 26.633 0.261 -24.731 1.00 97.81 258 ASN A O 1
ATOM 1942 N N . PHE A 1 259 ? 27.676 0.147 -22.763 1.00 97.19 259 PHE A N 1
ATOM 1943 C CA . PHE A 1 259 ? 27.441 1.550 -22.390 1.00 97.19 259 PHE A CA 1
ATOM 1944 C C . PHE A 1 259 ? 27.813 2.547 -23.495 1.00 97.19 259 PHE A C 1
ATOM 1946 O O . PHE A 1 259 ? 27.078 3.501 -23.749 1.00 97.19 259 PHE A O 1
ATOM 1953 N N . ARG A 1 260 ? 28.962 2.347 -24.153 1.00 97.38 260 ARG A N 1
ATOM 1954 C CA . ARG A 1 260 ? 29.447 3.262 -25.201 1.00 97.38 260 ARG A CA 1
ATOM 1955 C C . ARG A 1 260 ? 28.558 3.231 -26.440 1.00 97.38 260 ARG A C 1
ATOM 1957 O O . ARG A 1 260 ? 28.227 4.293 -26.961 1.00 97.38 260 ARG A O 1
ATOM 1964 N N . GLU A 1 261 ? 28.162 2.039 -26.871 1.00 97.88 261 GLU A N 1
ATOM 1965 C CA . GLU A 1 261 ? 27.275 1.845 -28.019 1.00 97.88 261 GLU A CA 1
ATOM 1966 C C . GLU A 1 261 ? 25.901 2.458 -27.747 1.00 97.88 261 GLU A C 1
ATOM 1968 O O . GLU A 1 261 ? 25.438 3.296 -28.520 1.00 97.88 261 GLU A O 1
ATOM 1973 N N . ILE A 1 262 ? 25.315 2.162 -26.581 1.00 97.50 262 ILE A N 1
ATOM 1974 C CA . ILE A 1 262 ? 24.043 2.747 -26.143 1.00 97.50 262 ILE A CA 1
ATOM 1975 C C . ILE A 1 262 ? 24.129 4.278 -26.128 1.00 97.50 262 ILE A C 1
ATOM 1977 O O . ILE A 1 262 ? 23.240 4.952 -26.641 1.00 97.50 262 ILE A O 1
ATOM 1981 N N . ARG A 1 263 ? 25.202 4.866 -25.576 1.00 97.12 263 ARG A N 1
ATOM 1982 C CA . ARG A 1 263 ? 25.372 6.332 -25.543 1.00 97.12 263 ARG A CA 1
ATOM 1983 C C . ARG A 1 263 ? 25.495 6.937 -26.940 1.00 97.12 263 ARG A C 1
ATOM 1985 O O . ARG A 1 263 ? 24.968 8.028 -27.154 1.00 97.12 263 ARG A O 1
ATOM 1992 N N . SER A 1 264 ? 26.152 6.244 -27.869 1.00 97.00 264 SER A N 1
ATOM 1993 C CA . SER A 1 264 ? 26.219 6.659 -29.271 1.00 97.00 264 SER A CA 1
ATOM 1994 C C . SER A 1 264 ? 24.832 6.635 -29.917 1.00 97.00 264 SER A C 1
ATOM 1996 O O . SER A 1 264 ? 24.400 7.657 -30.447 1.00 97.00 264 SER A O 1
ATOM 1998 N N . ALA A 1 265 ? 24.102 5.523 -29.785 1.00 97.12 265 ALA A N 1
ATOM 1999 C CA . ALA A 1 265 ? 22.754 5.359 -30.331 1.00 97.12 265 ALA A CA 1
ATOM 2000 C C . ALA A 1 265 ? 21.766 6.395 -29.770 1.00 97.12 265 ALA A C 1
ATOM 2002 O O . ALA A 1 265 ? 21.003 6.999 -30.518 1.00 97.12 265 ALA A O 1
ATOM 2003 N N . VAL A 1 266 ? 21.822 6.671 -28.462 1.00 96.69 266 VAL A N 1
ATOM 2004 C CA . VAL A 1 266 ? 21.013 7.723 -27.825 1.00 96.69 266 VAL A CA 1
ATOM 2005 C C . VAL A 1 266 ? 21.379 9.103 -28.374 1.00 96.69 266 VAL A C 1
ATOM 2007 O O . VAL A 1 266 ? 20.490 9.893 -28.682 1.00 96.69 266 VAL A O 1
ATOM 2010 N N . SER A 1 267 ? 22.673 9.411 -28.522 1.00 95.88 267 SER A N 1
ATOM 2011 C CA . SER A 1 267 ? 23.088 10.694 -29.097 1.00 95.88 267 SER A CA 1
ATOM 2012 C C . SER A 1 267 ? 22.607 10.855 -30.534 1.00 95.88 267 SER A C 1
ATOM 2014 O O . SER A 1 267 ? 22.222 11.958 -30.896 1.00 95.88 267 SER A O 1
ATOM 2016 N N . GLU A 1 268 ? 22.665 9.806 -31.350 1.00 96.50 268 GLU A N 1
ATOM 2017 C CA . GLU A 1 268 ? 22.175 9.835 -32.728 1.00 96.50 268 GLU A CA 1
ATOM 2018 C C . GLU A 1 268 ? 20.653 9.998 -32.780 1.00 96.50 268 GLU A C 1
ATOM 2020 O O . GLU A 1 268 ? 20.151 10.816 -33.547 1.00 96.50 268 GLU A O 1
ATOM 2025 N N . PHE A 1 269 ? 19.924 9.292 -31.911 1.00 95.94 269 PHE A N 1
ATOM 2026 C CA . PHE A 1 269 ? 18.473 9.409 -31.792 1.00 95.94 269 PHE A CA 1
ATOM 2027 C C . PHE A 1 269 ? 18.031 10.858 -31.537 1.00 95.94 269 PHE A C 1
ATOM 2029 O O . PHE A 1 269 ? 17.149 11.352 -32.232 1.00 95.94 269 PHE A O 1
ATOM 2036 N N . PHE A 1 270 ? 18.686 11.557 -30.603 1.00 96.06 270 PHE A N 1
ATOM 2037 C CA . PHE A 1 270 ? 18.388 12.961 -30.278 1.00 96.06 270 PHE A CA 1
ATOM 2038 C C . PHE A 1 270 ? 19.059 13.990 -31.202 1.00 96.06 270 PHE A C 1
ATOM 2040 O O . PHE A 1 270 ? 18.833 15.182 -31.036 1.00 96.06 270 PHE A O 1
ATOM 2047 N N . LYS A 1 271 ? 19.886 13.563 -32.163 1.00 92.81 271 LYS A N 1
ATOM 2048 C CA . LYS A 1 271 ? 20.458 14.437 -33.203 1.00 92.81 271 LYS A CA 1
ATOM 2049 C C . LYS A 1 271 ? 19.571 14.558 -34.440 1.00 92.81 271 LYS A C 1
ATOM 2051 O O . LYS A 1 271 ? 19.910 15.337 -35.323 1.00 92.81 271 LYS A O 1
ATOM 2056 N N . LYS A 1 272 ? 18.486 13.780 -34.540 1.00 72.56 272 LYS A N 1
ATOM 2057 C CA . LYS A 1 272 ? 17.490 13.909 -35.611 1.00 72.56 272 LYS A CA 1
ATOM 2058 C C . LYS A 1 272 ? 16.623 15.153 -35.375 1.00 72.56 272 LYS A C 1
ATOM 2060 O O . LYS A 1 272 ? 15.452 15.029 -35.030 1.00 72.56 272 LYS A O 1
ATOM 2065 N N . GLU A 1 273 ? 17.231 16.321 -35.545 1.00 58.81 273 GLU A N 1
ATOM 2066 C CA . GLU A 1 273 ? 16.573 17.608 -35.805 1.00 58.81 273 GLU A CA 1
ATOM 2067 C C . GLU A 1 273 ? 16.977 18.100 -37.197 1.00 58.81 273 GLU A C 1
ATOM 2069 O O . GLU A 1 273 ? 18.192 18.068 -37.509 1.00 58.81 273 GLU A O 1
#

Nearest PDB structures (foldseek):
  2oys-assembly1_A  TM=8.159E-01  e=3.738E-09  Streptococcus pneumoniae TIGR4
  3d7n-assembly1_A  TM=7.626E-01  e=1.112E-07  Agrobacterium fabrum str. C58
  7q6m-assembly1_D  TM=6.746E-01  e=1.655E-08  Yersinia pseudotuberculosis
  3b6m-assembly1_B-2  TM=6.730E-01  e=2.828E-08  Escherichia coli K-12
  5mp4-assembly2_H  TM=6.537E-01  e=6.249E-07  Saccharomyces cerevisiae S288C

Mean predicted aligned error: 3.43 Å

pLDDT: mean 95.94, std 3.73, range [58.81, 98.94]

Foldseek 3Di:
DEEEEEEQDLDPQFLQNLLSVLLQLLQVVLPYHYDYDYLNVWPFDADPPPCCCQQVVHADPPPICLVVVVVSLLVGLAYEYEFEDDQQEGDPSLVSNLRRLLNLLPVLSNAAREYEYEYEYADPPSNLHYRQSVLLSCLSNNHAYQEYDYAHDDDTPRSVVRVVSSVVSSNNSNCSSVPDRDHPYDDAQERGSRRLDWDDDPRWIADPRFRFIAHWDDDPNGTHGDGDVPTDTCRDPVNSCCCSVVPNNVVVVVCVVCVVVVVVVVVVVVVPD

Solvent-accessible surface area (backbone atoms only — not comparable to full-atom values): 14279 Å² total; per-residue (Å²): 92,29,39,30,28,37,21,32,32,82,48,83,73,18,41,26,36,49,46,38,48,34,18,46,51,21,13,41,75,62,70,24,50,69,51,80,47,44,63,59,81,38,60,69,74,72,67,82,80,77,54,54,22,65,80,64,72,42,76,72,84,73,89,50,40,56,58,61,53,52,53,49,58,68,67,28,55,22,40,36,37,17,23,34,44,47,89,36,17,46,36,70,55,44,51,46,51,49,65,61,45,63,45,27,49,74,68,42,80,44,45,73,25,18,26,32,30,39,22,26,27,62,50,92,90,54,44,90,40,20,56,52,62,44,46,47,47,38,38,52,21,38,26,28,57,22,36,62,52,74,34,52,35,71,54,80,46,40,30,78,74,27,58,68,46,49,51,48,26,21,52,51,15,31,40,45,40,73,62,46,51,61,70,74,50,78,77,36,10,27,87,81,79,47,46,71,58,76,42,77,61,98,89,39,32,27,26,86,83,44,58,38,43,22,53,70,48,74,34,97,86,28,59,17,48,48,60,48,93,85,63,67,37,59,61,38,72,67,44,34,47,48,46,44,67,68,50,52,58,53,47,54,61,54,48,63,77,43,40,67,61,52,53,49,54,52,53,54,64,75,58,78,119

Radius of gyration: 19.84 Å; Cα contacts (8 Å, |Δi|>4): 593; chains: 1; bounding box: 51×43×60 Å